Protein AF-A0A968JQX2-F1 (afdb_monomer)

Structure (mmCIF, N/CA/C/O backbone):
data_AF-A0A968JQX2-F1
#
_entry.id   AF-A0A968JQX2-F1
#
loop_
_atom_site.group_PDB
_atom_site.id
_atom_site.type_symbo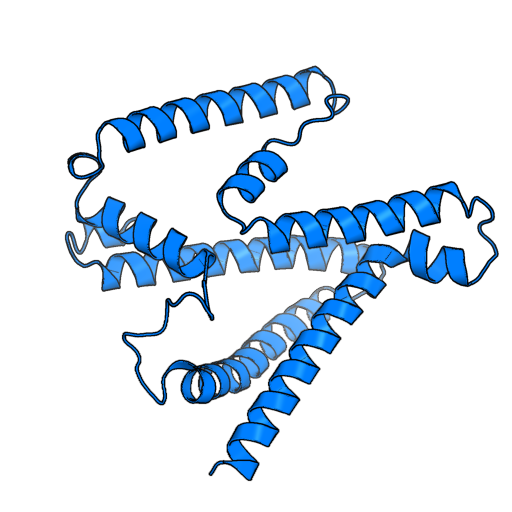l
_atom_site.label_atom_id
_atom_site.label_alt_id
_atom_site.label_comp_id
_atom_site.label_asym_id
_atom_site.label_entity_id
_atom_site.label_seq_id
_atom_site.pdbx_PDB_ins_code
_atom_site.Cartn_x
_atom_site.Cartn_y
_atom_site.Cartn_z
_atom_site.occupancy
_atom_site.B_iso_or_equiv
_atom_site.auth_seq_id
_atom_site.auth_comp_id
_atom_site.auth_asym_id
_atom_site.auth_atom_id
_atom_site.pdbx_PDB_model_num
ATOM 1 N N . MET A 1 1 ? -12.692 -13.962 8.379 1.00 50.28 1 MET A N 1
ATOM 2 C CA . MET A 1 1 ? -14.154 -14.189 8.270 1.00 50.28 1 MET A CA 1
ATOM 3 C C . MET A 1 1 ? -14.629 -15.283 9.228 1.00 50.28 1 MET A C 1
ATOM 5 O O . MET A 1 1 ? -15.530 -15.016 10.004 1.00 50.28 1 MET A O 1
ATOM 9 N N . THR A 1 2 ? -13.995 -16.460 9.272 1.00 57.50 2 THR A N 1
ATOM 10 C CA . THR A 1 2 ? -14.334 -17.554 10.213 1.00 57.50 2 THR A CA 1
ATOM 11 C C . THR A 1 2 ? -14.244 -17.171 11.698 1.00 57.50 2 THR A C 1
ATOM 13 O O . THR A 1 2 ? -15.145 -17.497 12.460 1.00 57.50 2 THR A O 1
ATOM 16 N N . TYR A 1 3 ? -13.228 -16.410 12.121 1.00 56.62 3 TYR A N 1
ATOM 17 C CA . TYR A 1 3 ? -13.086 -16.011 13.533 1.00 56.62 3 TYR A CA 1
ATOM 18 C C . TYR A 1 3 ? -14.118 -14.987 14.026 1.00 56.62 3 TYR A C 1
ATOM 20 O O . TYR A 1 3 ? -14.439 -14.996 15.208 1.00 56.62 3 TYR A O 1
ATOM 28 N N . GLY A 1 4 ? -14.705 -14.173 13.140 1.00 56.09 4 GLY A N 1
ATOM 29 C CA . GLY A 1 4 ? -15.810 -13.279 13.513 1.00 56.09 4 GLY A CA 1
ATOM 30 C C . GLY A 1 4 ? -17.116 -14.014 13.798 1.00 56.09 4 GLY A C 1
ATOM 31 O O . GLY A 1 4 ? -17.964 -13.494 14.515 1.00 56.09 4 GLY A O 1
ATOM 32 N N . VAL A 1 5 ? -17.244 -15.245 13.293 1.00 59.88 5 VAL A N 1
ATOM 33 C CA . VAL A 1 5 ? -18.331 -16.170 13.638 1.00 59.88 5 VAL A CA 1
ATOM 34 C C . VAL A 1 5 ? -18.009 -16.941 14.925 1.00 59.88 5 VAL A C 1
ATOM 36 O O . VAL A 1 5 ? -18.908 -17.199 15.715 1.00 59.88 5 VAL A O 1
ATOM 39 N N . LEU A 1 6 ? -16.735 -17.285 15.159 1.00 62.59 6 LEU A N 1
ATOM 40 C CA . LEU A 1 6 ? -16.295 -18.052 16.337 1.00 62.59 6 LEU A CA 1
ATOM 41 C C . LEU A 1 6 ? -16.170 -17.210 17.622 1.00 62.59 6 LEU A C 1
ATOM 43 O O . LEU A 1 6 ? -16.344 -17.751 18.710 1.00 62.59 6 LEU A O 1
ATOM 47 N N . ALA A 1 7 ? -15.875 -15.911 17.516 1.00 63.50 7 ALA A N 1
ATOM 48 C CA . ALA A 1 7 ? -15.759 -14.977 18.642 1.00 63.50 7 ALA A CA 1
ATOM 49 C C . ALA A 1 7 ? -16.507 -13.656 18.349 1.00 63.50 7 ALA A C 1
ATOM 51 O O . ALA A 1 7 ? -15.881 -12.606 18.149 1.00 63.50 7 ALA A O 1
ATOM 52 N N . PRO A 1 8 ? -17.851 -13.691 18.283 1.00 62.06 8 PRO A N 1
ATOM 53 C CA . PRO A 1 8 ? -18.655 -12.515 17.971 1.00 62.06 8 PR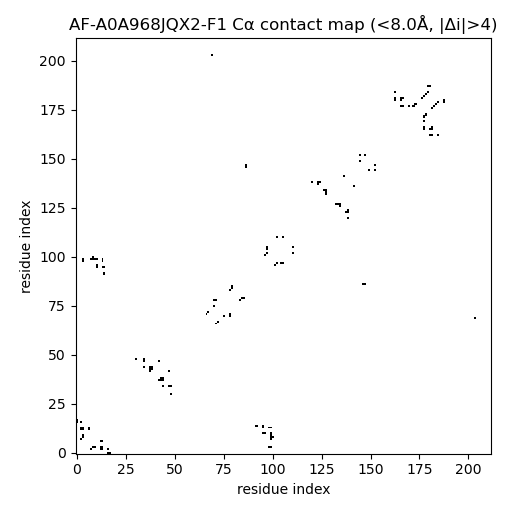O A CA 1
ATOM 54 C C . PRO A 1 8 ? -18.462 -11.410 19.025 1.00 62.06 8 PRO A C 1
ATOM 56 O O . PRO A 1 8 ? -18.461 -11.667 20.225 1.00 62.06 8 PRO A O 1
ATOM 59 N N . GLY A 1 9 ? -18.285 -10.167 18.565 1.00 65.69 9 GLY A N 1
ATOM 60 C CA . GLY A 1 9 ? -18.180 -8.972 19.416 1.00 65.69 9 GLY A CA 1
ATOM 61 C C . GLY A 1 9 ? -16.764 -8.547 19.837 1.00 65.69 9 GLY A C 1
ATOM 62 O O . GLY A 1 9 ? -16.591 -7.414 20.278 1.00 65.69 9 GLY A O 1
ATOM 63 N N . SER A 1 10 ? -15.729 -9.376 19.651 1.00 73.88 10 SER A N 1
ATOM 64 C CA . SER A 1 10 ? -14.342 -8.987 19.970 1.00 73.88 10 SER A CA 1
ATOM 65 C C . SER A 1 10 ? -13.690 -8.204 18.823 1.00 73.88 10 SER A C 1
ATOM 67 O O . SER A 1 10 ? -13.306 -8.779 17.800 1.00 73.88 10 SER A O 1
ATOM 69 N N . ILE A 1 11 ? -13.525 -6.884 18.995 1.00 72.19 11 ILE A N 1
ATOM 70 C CA . ILE A 1 11 ? -12.838 -6.013 18.020 1.00 72.19 11 ILE A CA 1
ATOM 71 C C . ILE A 1 11 ? -11.395 -6.479 17.810 1.00 72.19 11 ILE A C 1
ATOM 73 O O . ILE A 1 11 ? -10.953 -6.614 16.671 1.00 72.19 11 ILE A O 1
ATOM 77 N N . THR A 1 12 ? -10.680 -6.797 18.890 1.00 75.69 12 THR A N 1
ATOM 78 C CA . THR A 1 12 ? -9.269 -7.197 18.841 1.00 75.69 12 THR A CA 1
ATOM 79 C C . THR A 1 12 ? -9.074 -8.498 18.064 1.00 75.69 12 THR A C 1
ATOM 81 O O . THR A 1 12 ? -8.215 -8.574 17.190 1.00 75.69 12 THR A O 1
ATOM 84 N N . THR A 1 13 ? -9.903 -9.515 18.320 1.00 74.19 13 THR A N 1
ATOM 85 C CA . THR A 1 13 ? -9.805 -10.815 17.633 1.00 74.19 13 THR A CA 1
ATOM 86 C C . THR A 1 13 ? -10.138 -10.690 16.146 1.00 74.19 13 THR A C 1
ATOM 88 O O . THR A 1 13 ? -9.448 -11.270 15.302 1.00 74.19 13 THR A O 1
ATOM 91 N N . ASN A 1 14 ? -11.156 -9.894 15.811 1.00 73.12 14 ASN A N 1
ATOM 92 C CA . ASN A 1 14 ? -11.545 -9.643 14.425 1.00 73.12 14 ASN A CA 1
ATOM 93 C C . ASN A 1 14 ? -10.485 -8.850 13.660 1.00 73.12 14 ASN A C 1
ATOM 95 O O . ASN A 1 14 ? -10.160 -9.211 12.527 1.00 73.12 14 ASN A O 1
ATOM 99 N N . LEU A 1 15 ? -9.912 -7.825 14.292 1.00 74.88 15 LEU A N 1
ATOM 100 C CA . LEU A 1 15 ? -8.869 -6.997 13.701 1.00 74.88 15 LEU A CA 1
ATOM 101 C C . LEU A 1 15 ? -7.589 -7.805 13.452 1.00 74.88 15 LEU A C 1
ATOM 103 O O . LEU A 1 15 ? -7.083 -7.780 12.335 1.00 74.88 15 LEU A O 1
ATOM 107 N N . VAL A 1 16 ? -7.109 -8.572 14.440 1.00 80.19 16 VAL A N 1
ATOM 108 C CA . VAL A 1 16 ? -5.889 -9.398 14.308 1.00 80.19 16 VAL A CA 1
ATOM 109 C C . VAL A 1 16 ? -6.060 -10.490 13.252 1.00 80.19 16 VAL A C 1
ATOM 111 O O . VAL A 1 16 ? -5.170 -10.734 12.444 1.00 80.19 16 VAL A O 1
ATOM 114 N N . THR A 1 17 ? -7.221 -11.143 13.205 1.00 77.50 17 THR A N 1
ATOM 115 C CA . THR A 1 17 ? -7.472 -12.160 12.173 1.00 77.50 17 THR A CA 1
ATOM 116 C C . THR A 1 17 ? -7.539 -11.531 10.779 1.00 77.50 17 THR A C 1
ATOM 118 O O . THR A 1 17 ? -7.004 -12.084 9.812 1.00 77.50 17 THR A O 1
ATOM 121 N N . GLY A 1 18 ? -8.231 -10.393 10.666 1.00 77.50 18 GLY A N 1
ATOM 122 C CA . GLY A 1 18 ? -8.357 -9.643 9.421 1.00 77.50 18 GLY A CA 1
ATOM 123 C C . GLY A 1 18 ? -6.997 -9.213 8.888 1.00 77.50 18 GLY A C 1
ATOM 124 O O . GLY A 1 18 ? -6.700 -9.497 7.729 1.00 77.50 18 GLY A O 1
ATOM 125 N N . SER A 1 19 ? -6.160 -8.637 9.754 1.00 81.12 19 SER A N 1
ATOM 126 C CA . SER A 1 19 ? -4.819 -8.186 9.392 1.00 81.12 19 SER A CA 1
ATOM 127 C C . SER A 1 19 ? -3.918 -9.344 8.967 1.00 81.12 19 SER A C 1
ATOM 129 O O . SER A 1 19 ? -3.317 -9.272 7.903 1.00 81.12 19 SER A O 1
ATOM 131 N N . ILE A 1 20 ? -3.878 -10.462 9.702 1.00 85.25 20 ILE A N 1
ATOM 132 C CA . ILE A 1 20 ? -3.069 -11.628 9.298 1.00 85.25 20 ILE A CA 1
ATOM 133 C C . ILE A 1 20 ? -3.497 -12.133 7.915 1.00 85.25 20 ILE A C 1
ATOM 135 O O . ILE A 1 20 ? -2.657 -12.409 7.060 1.00 85.25 20 ILE A O 1
ATOM 139 N N . THR A 1 21 ? -4.805 -12.227 7.668 1.00 84.69 21 THR A N 1
ATOM 140 C CA . THR A 1 21 ? -5.319 -12.709 6.378 1.00 84.69 21 THR A CA 1
ATOM 141 C C . THR A 1 21 ? -4.954 -11.753 5.241 1.00 84.69 21 THR A C 1
ATOM 143 O O . THR A 1 21 ? -4.519 -12.205 4.179 1.00 84.69 21 THR A O 1
ATOM 146 N N . SER A 1 22 ? -5.110 -10.441 5.450 1.00 84.19 22 SER A N 1
ATOM 147 C CA . SER A 1 22 ? -4.747 -9.443 4.443 1.00 84.19 22 SER A CA 1
ATOM 148 C C . SER A 1 22 ? -3.246 -9.411 4.185 1.00 84.19 22 SER A C 1
ATOM 150 O O . SER A 1 22 ? -2.845 -9.315 3.030 1.00 84.19 22 SER A O 1
ATOM 152 N N . GLU A 1 23 ? -2.419 -9.555 5.222 1.00 86.44 23 GLU A N 1
ATOM 153 C CA . GLU A 1 23 ? -0.962 -9.596 5.086 1.00 86.44 23 GLU A CA 1
ATOM 154 C C . GLU A 1 23 ? -0.504 -10.833 4.312 1.00 86.44 23 GLU A C 1
ATOM 156 O O . GLU A 1 23 ? 0.328 -10.713 3.415 1.00 86.44 23 GLU A O 1
ATOM 161 N N . VAL A 1 24 ? -1.074 -12.013 4.576 1.00 87.81 24 VAL A N 1
ATOM 162 C CA . VAL A 1 24 ? -0.744 -13.231 3.815 1.00 87.81 24 VAL A CA 1
ATOM 163 C C . VAL A 1 24 ? -1.131 -13.075 2.343 1.00 87.81 24 VAL A C 1
ATOM 165 O O . VAL A 1 24 ? -0.328 -13.386 1.463 1.00 87.81 24 VAL A O 1
ATOM 168 N N . ALA A 1 25 ? -2.331 -12.560 2.061 1.00 88.69 25 ALA A N 1
ATOM 169 C CA . ALA A 1 25 ? -2.782 -12.324 0.690 1.00 88.69 25 ALA A CA 1
ATOM 170 C C . ALA A 1 25 ? -1.914 -11.277 -0.035 1.00 88.69 25 ALA A C 1
ATOM 172 O O . ALA A 1 25 ? -1.533 -11.480 -1.188 1.00 88.69 25 ALA A O 1
ATOM 173 N N . SER A 1 26 ? -1.565 -10.189 0.656 1.00 86.94 26 SER A N 1
ATOM 174 C CA . SER A 1 26 ? -0.693 -9.122 0.153 1.00 86.94 26 SER A CA 1
ATOM 175 C C . SER A 1 26 ? 0.711 -9.646 -0.162 1.00 86.94 26 SER A C 1
ATOM 177 O O . SER A 1 26 ? 1.199 -9.480 -1.279 1.00 86.94 26 SER A O 1
ATOM 179 N N . ASN A 1 27 ? 1.330 -10.380 0.769 1.00 88.62 27 ASN A N 1
ATOM 180 C CA . ASN A 1 27 ? 2.651 -10.977 0.565 1.00 88.62 27 ASN A CA 1
ATOM 181 C C . ASN A 1 27 ? 2.646 -12.011 -0.568 1.00 88.62 27 ASN A C 1
ATOM 183 O O . ASN A 1 27 ? 3.580 -12.039 -1.366 1.00 88.62 27 ASN A O 1
ATOM 187 N N . ALA A 1 28 ? 1.590 -12.821 -0.691 1.00 89.25 28 ALA A N 1
ATOM 188 C CA . ALA A 1 28 ? 1.444 -13.747 -1.811 1.00 89.25 28 ALA A CA 1
ATOM 189 C C . ALA A 1 28 ? 1.335 -13.007 -3.157 1.00 89.25 28 ALA A C 1
ATOM 191 O O . ALA A 1 28 ? 1.976 -13.407 -4.129 1.00 89.25 28 ALA A O 1
ATOM 192 N N . SER A 1 29 ? 0.569 -11.913 -3.212 1.00 88.62 29 SER A N 1
ATOM 193 C CA . SER A 1 29 ? 0.462 -11.065 -4.406 1.00 88.62 29 SER A CA 1
ATOM 194 C C . SER A 1 29 ? 1.811 -10.450 -4.786 1.00 88.62 29 SER A C 1
ATOM 196 O O . SER A 1 29 ? 2.219 -10.553 -5.942 1.00 88.62 29 SER A O 1
ATOM 198 N N . ASN A 1 30 ? 2.528 -9.869 -3.821 1.00 88.12 30 ASN A N 1
ATOM 199 C CA . ASN A 1 30 ? 3.845 -9.270 -4.053 1.00 88.12 30 ASN A CA 1
ATOM 200 C C . ASN A 1 30 ? 4.840 -10.315 -4.565 1.00 88.12 30 ASN A C 1
ATOM 202 O O . ASN A 1 30 ? 5.508 -10.096 -5.570 1.00 88.12 30 ASN A O 1
ATOM 206 N N . LEU A 1 31 ? 4.847 -11.509 -3.968 1.00 87.12 31 LEU A N 1
ATOM 207 C CA . LEU A 1 31 ? 5.725 -12.593 -4.398 1.00 87.12 31 LEU A CA 1
ATOM 208 C C . LEU A 1 31 ? 5.465 -13.010 -5.858 1.00 87.12 31 LEU A C 1
ATOM 210 O O . LEU A 1 31 ? 6.404 -13.290 -6.603 1.00 87.12 31 LEU A O 1
ATOM 214 N N . LEU A 1 32 ? 4.201 -13.026 -6.295 1.00 86.12 32 LEU A N 1
ATOM 215 C CA . LEU A 1 32 ? 3.845 -13.300 -7.692 1.00 86.12 32 LEU A CA 1
ATOM 216 C C . LEU A 1 32 ? 4.290 -12.174 -8.639 1.00 86.12 32 LEU A C 1
ATOM 218 O O . LEU A 1 32 ? 4.678 -12.456 -9.779 1.00 86.12 32 LEU A O 1
ATOM 222 N N . MET A 1 33 ? 4.241 -10.923 -8.174 1.00 86.12 33 MET A N 1
ATOM 223 C CA . MET A 1 33 ? 4.703 -9.747 -8.917 1.00 86.12 33 MET A CA 1
ATOM 224 C C . MET A 1 33 ? 6.229 -9.649 -8.989 1.00 86.12 33 MET A C 1
ATOM 226 O O . MET A 1 33 ? 6.722 -9.088 -9.959 1.00 86.12 33 MET A O 1
ATOM 230 N N . ASP A 1 34 ? 6.966 -10.249 -8.053 1.00 87.75 34 ASP A N 1
ATOM 231 C CA . ASP A 1 34 ? 8.432 -10.208 -8.026 1.00 87.75 34 ASP A CA 1
ATOM 232 C C . ASP A 1 34 ? 9.063 -11.415 -8.739 1.00 87.75 34 ASP A C 1
ATOM 234 O O . ASP A 1 34 ? 9.943 -11.256 -9.592 1.00 87.75 34 ASP A O 1
ATOM 238 N N . ILE A 1 35 ? 8.569 -12.633 -8.468 1.00 88.62 35 ILE A N 1
ATOM 239 C CA . ILE A 1 35 ? 9.174 -13.868 -8.995 1.00 88.62 35 ILE A CA 1
ATOM 240 C C . ILE A 1 35 ? 9.113 -13.926 -10.518 1.00 88.62 35 ILE A C 1
ATOM 242 O O . ILE A 1 35 ? 10.091 -14.323 -11.158 1.00 88.62 35 ILE A O 1
ATOM 246 N N . LYS A 1 36 ? 7.979 -13.554 -11.121 1.00 86.00 36 LYS A N 1
ATOM 247 C CA . LYS A 1 36 ? 7.794 -13.689 -12.571 1.00 86.00 36 LYS A CA 1
ATOM 248 C C . LYS A 1 36 ? 8.665 -12.696 -13.357 1.00 86.00 36 LYS A C 1
ATOM 250 O O . LYS A 1 36 ? 9.421 -13.165 -14.210 1.00 86.00 36 LYS A O 1
ATOM 255 N N . PRO A 1 37 ? 8.649 -11.379 -13.085 1.00 86.94 37 PRO A N 1
ATOM 256 C CA . PRO A 1 37 ? 9.564 -10.442 -13.733 1.00 86.94 37 PRO A CA 1
ATOM 257 C C . PRO A 1 37 ? 11.026 -10.711 -13.376 1.00 86.94 37 PRO A C 1
ATOM 259 O O . PRO A 1 37 ? 11.872 -10.704 -14.266 1.00 86.94 37 PRO A O 1
ATOM 262 N N . GLY A 1 38 ? 11.333 -11.036 -12.116 1.00 85.12 38 GLY A N 1
ATOM 263 C CA . GLY A 1 38 ? 12.693 -11.382 -11.705 1.00 85.12 38 GLY A CA 1
ATOM 264 C C . GLY A 1 38 ? 13.237 -12.586 -12.476 1.00 85.12 38 GLY A C 1
ATOM 265 O O . GLY A 1 38 ? 14.378 -12.569 -12.936 1.00 85.12 38 GLY A O 1
ATOM 266 N N . TYR A 1 39 ? 12.407 -13.609 -12.695 1.00 87.44 39 TYR A N 1
ATOM 267 C CA . TYR A 1 39 ? 12.759 -14.746 -13.545 1.00 87.44 39 TYR A CA 1
ATOM 268 C C . TYR A 1 39 ? 12.965 -14.345 -15.012 1.00 87.44 39 TYR A C 1
ATOM 270 O O . TYR A 1 39 ? 13.937 -14.780 -15.628 1.00 87.44 39 TYR A O 1
ATOM 278 N N . MET A 1 40 ? 12.110 -13.472 -15.561 1.00 88.06 40 MET A N 1
ATOM 279 C CA . MET A 1 40 ? 12.268 -12.936 -16.923 1.00 88.06 40 MET A CA 1
ATOM 280 C C . MET A 1 40 ? 13.564 -12.127 -17.101 1.00 88.06 40 MET A C 1
ATOM 282 O O . MET A 1 40 ? 14.108 -12.087 -18.201 1.00 88.06 40 MET A O 1
ATOM 286 N N . LEU A 1 41 ? 14.080 -11.527 -16.025 1.00 86.19 41 LEU A N 1
ATOM 287 C CA . LEU A 1 41 ? 15.358 -10.808 -15.986 1.00 86.19 41 LEU A CA 1
ATOM 288 C C . LEU A 1 41 ? 16.563 -11.715 -15.661 1.00 86.19 41 LEU A C 1
ATOM 290 O O . LEU A 1 41 ? 17.685 -11.228 -15.530 1.00 86.19 41 LEU A O 1
ATOM 294 N N . GLY A 1 42 ? 16.356 -13.032 -15.544 1.00 88.19 42 GLY A N 1
ATOM 295 C CA . GLY A 1 42 ? 17.417 -14.027 -15.346 1.00 88.19 42 GLY A CA 1
ATOM 296 C C . GLY A 1 42 ? 17.734 -14.376 -13.887 1.00 88.19 42 GLY A C 1
ATOM 297 O O . GLY A 1 42 ? 18.655 -15.156 -13.632 1.00 88.19 42 GLY A O 1
ATOM 298 N N . ALA A 1 43 ? 16.987 -13.854 -12.912 1.00 87.50 43 ALA A N 1
ATOM 299 C CA . ALA A 1 43 ? 17.181 -14.212 -11.510 1.00 87.50 43 ALA A CA 1
ATOM 300 C C . ALA A 1 43 ? 16.564 -15.585 -11.176 1.00 87.50 43 ALA A C 1
ATOM 302 O O . ALA A 1 43 ? 15.507 -15.971 -11.675 1.00 87.50 43 ALA A O 1
ATOM 303 N N . LYS A 1 44 ? 17.214 -16.341 -10.282 1.00 91.19 44 LYS A N 1
ATOM 304 C CA . LYS A 1 44 ? 16.761 -17.684 -9.882 1.00 91.19 44 LYS A CA 1
ATOM 305 C C . LYS A 1 44 ? 15.617 -17.583 -8.855 1.00 91.19 44 LYS A C 1
ATOM 307 O O . LYS A 1 44 ? 15.864 -17.073 -7.760 1.00 91.19 44 LYS A O 1
ATOM 312 N N . PRO A 1 45 ? 14.418 -18.153 -9.106 1.00 86.81 45 PRO A N 1
ATOM 313 C CA . PRO A 1 45 ? 13.270 -18.053 -8.193 1.00 86.81 45 PRO A CA 1
ATOM 314 C C . PRO A 1 45 ? 13.558 -18.540 -6.768 1.00 86.81 45 PRO A C 1
ATOM 316 O O . PRO A 1 45 ? 13.105 -17.949 -5.794 1.00 86.81 45 PRO A O 1
ATOM 319 N N . ARG A 1 46 ? 14.387 -19.587 -6.626 1.00 87.25 46 ARG A N 1
ATOM 320 C CA . ARG A 1 46 ? 14.789 -20.117 -5.311 1.00 87.25 46 ARG A CA 1
ATOM 321 C C . ARG A 1 46 ? 15.570 -19.103 -4.472 1.00 87.25 46 ARG A C 1
ATOM 323 O O . ARG A 1 46 ? 15.414 -19.082 -3.258 1.00 87.25 46 ARG A O 1
ATOM 330 N N . GLN A 1 47 ? 16.409 -18.283 -5.105 1.00 88.75 47 GLN A N 1
ATOM 331 C CA . GLN A 1 47 ? 17.187 -17.261 -4.400 1.00 88.75 47 GLN A CA 1
ATOM 332 C C . GLN A 1 47 ? 16.301 -16.082 -3.994 1.00 88.75 47 GLN A C 1
ATOM 334 O O . GLN A 1 47 ? 16.446 -15.576 -2.888 1.00 88.75 47 GLN A O 1
ATOM 339 N N . GLN A 1 48 ? 15.340 -15.705 -4.841 1.00 87.25 48 GLN A N 1
ATOM 340 C CA . GLN A 1 48 ? 14.368 -14.658 -4.521 1.00 87.25 48 GLN A CA 1
ATOM 341 C C . GLN A 1 48 ? 13.485 -15.058 -3.334 1.00 87.25 48 GLN A C 1
ATOM 343 O O . GLN A 1 48 ? 13.373 -14.299 -2.378 1.00 87.25 48 GLN A O 1
ATOM 348 N N . ALA A 1 49 ? 12.948 -16.284 -3.328 1.00 87.12 49 ALA A N 1
ATOM 349 C CA . ALA A 1 49 ? 12.158 -16.794 -2.205 1.00 87.12 49 ALA A CA 1
ATOM 350 C C . ALA A 1 49 ? 12.950 -16.787 -0.884 1.00 87.12 49 ALA A C 1
ATOM 352 O O . ALA A 1 49 ? 12.440 -16.337 0.139 1.00 87.12 49 ALA A O 1
ATOM 353 N N . MET A 1 50 ? 14.217 -17.220 -0.914 1.00 89.12 50 MET A N 1
ATOM 354 C CA . MET A 1 50 ? 15.103 -17.137 0.254 1.00 89.12 50 MET A CA 1
ATOM 355 C C . MET A 1 50 ? 15.311 -15.682 0.702 1.00 89.12 50 MET A C 1
ATOM 357 O O . MET A 1 50 ? 15.283 -15.399 1.897 1.00 89.12 50 MET A O 1
ATOM 361 N N . GLY A 1 51 ? 15.477 -14.759 -0.251 1.00 88.88 51 GLY A N 1
ATOM 362 C CA . GLY A 1 51 ? 15.598 -13.325 0.007 1.00 88.88 51 GLY A CA 1
ATOM 363 C C . GLY A 1 51 ? 14.370 -12.741 0.705 1.00 88.88 51 GLY A C 1
ATOM 364 O O . GLY A 1 51 ? 14.531 -12.013 1.679 1.00 88.88 51 GLY A O 1
ATOM 365 N N . HIS A 1 52 ? 13.156 -13.112 0.286 1.00 88.69 52 HIS A N 1
ATOM 366 C CA . HIS A 1 52 ? 11.926 -12.686 0.964 1.00 88.69 52 HIS A CA 1
ATOM 367 C C . HIS A 1 52 ? 11.849 -13.215 2.396 1.00 88.69 52 HIS A C 1
ATOM 369 O O . HIS A 1 52 ? 11.545 -12.450 3.305 1.00 88.69 52 HIS A O 1
ATOM 375 N N . VAL A 1 53 ? 12.174 -14.493 2.622 1.00 89.38 53 VAL A N 1
ATOM 376 C CA . VAL A 1 53 ? 12.165 -15.079 3.973 1.00 89.38 53 VAL A CA 1
ATOM 377 C C . VAL A 1 53 ? 13.152 -14.347 4.885 1.00 89.38 53 VAL A C 1
ATOM 379 O O . VAL A 1 53 ? 12.772 -13.886 5.960 1.00 89.38 53 VAL A O 1
ATOM 382 N N . LEU A 1 54 ? 14.400 -14.179 4.441 1.00 91.50 54 LEU A N 1
ATOM 383 C CA . LEU A 1 54 ? 15.422 -13.454 5.201 1.00 91.50 54 LEU A CA 1
ATOM 384 C C . LEU A 1 54 ? 15.032 -11.987 5.429 1.00 91.50 54 LEU A C 1
ATOM 386 O O . LEU A 1 54 ? 15.208 -11.472 6.532 1.00 91.50 54 LEU A O 1
ATOM 390 N N . GLY A 1 55 ? 14.467 -11.336 4.411 1.00 89.44 55 GLY A N 1
ATOM 391 C CA . GLY A 1 55 ? 13.988 -9.959 4.477 1.00 89.44 55 GLY A CA 1
ATOM 392 C C . GLY A 1 55 ? 12.851 -9.771 5.479 1.00 89.44 55 GLY A C 1
ATOM 393 O O . GLY A 1 55 ? 12.869 -8.795 6.222 1.00 89.44 55 GLY A O 1
ATOM 394 N N . ILE A 1 56 ? 11.913 -10.719 5.571 1.00 89.12 56 ILE A N 1
ATOM 395 C CA . ILE A 1 56 ? 10.831 -10.693 6.567 1.00 89.12 56 ILE A CA 1
ATOM 396 C C . ILE A 1 56 ? 11.403 -10.794 7.982 1.00 89.12 56 ILE A C 1
ATOM 398 O O . ILE A 1 56 ? 11.026 -10.001 8.841 1.00 89.12 56 ILE A O 1
ATOM 402 N N . PHE A 1 57 ? 12.336 -11.717 8.235 1.00 90.56 57 PHE A N 1
ATOM 403 C CA . PHE A 1 57 ? 12.947 -11.853 9.561 1.00 90.56 57 PHE A CA 1
ATOM 404 C C . PHE A 1 57 ? 13.767 -10.622 9.952 1.00 90.56 57 PHE A C 1
ATOM 406 O O . PHE A 1 57 ? 13.591 -10.090 11.047 1.00 90.56 57 PHE A O 1
ATOM 413 N N . ALA A 1 58 ? 14.630 -10.139 9.056 1.00 90.56 58 ALA A N 1
ATOM 414 C CA . ALA A 1 58 ? 15.424 -8.939 9.299 1.00 90.56 58 ALA A CA 1
ATOM 415 C C . ALA A 1 58 ? 14.529 -7.703 9.490 1.00 90.56 58 ALA A C 1
ATOM 417 O O . ALA A 1 58 ? 14.722 -6.930 10.427 1.00 90.56 58 ALA A O 1
ATOM 418 N N . GLY A 1 59 ? 13.509 -7.553 8.642 1.00 86.56 59 GLY A N 1
ATOM 419 C CA . GLY A 1 59 ? 12.522 -6.485 8.723 1.00 86.56 59 GLY A CA 1
ATOM 420 C C . GLY A 1 59 ? 11.740 -6.527 10.031 1.00 86.56 59 GLY A C 1
ATOM 421 O O . GLY A 1 59 ? 11.633 -5.502 10.689 1.00 86.56 59 GLY A O 1
ATOM 422 N N . ALA A 1 60 ? 11.264 -7.695 10.464 1.00 87.25 60 ALA A N 1
ATOM 423 C CA . ALA A 1 60 ? 10.553 -7.845 11.732 1.00 87.25 60 ALA A CA 1
ATOM 424 C C . ALA A 1 60 ? 11.440 -7.495 12.939 1.00 87.25 60 ALA A C 1
ATOM 426 O O . ALA A 1 60 ? 10.995 -6.778 13.836 1.00 87.25 60 ALA A O 1
ATOM 427 N N . LEU A 1 61 ? 12.703 -7.940 12.939 1.00 88.50 61 LEU A N 1
ATOM 428 C CA . LEU A 1 61 ? 13.656 -7.651 14.016 1.00 88.50 61 LEU A CA 1
ATOM 429 C C . LEU A 1 61 ? 13.978 -6.160 14.154 1.00 88.50 61 LEU A C 1
ATOM 431 O O . LEU A 1 61 ? 14.246 -5.711 15.264 1.00 88.50 61 LEU A O 1
ATOM 435 N N . VAL A 1 62 ? 13.954 -5.394 13.061 1.00 85.62 62 VAL A N 1
ATOM 436 C CA . VAL A 1 62 ? 14.254 -3.952 13.085 1.00 85.62 62 VAL A CA 1
ATOM 437 C C . VAL A 1 62 ? 12.986 -3.110 13.230 1.00 85.62 62 VAL A C 1
ATOM 439 O O . VAL A 1 62 ? 12.942 -2.191 14.045 1.00 85.62 62 VAL A O 1
ATOM 442 N N . ALA A 1 63 ? 11.936 -3.419 12.471 1.00 83.31 63 ALA A N 1
ATOM 443 C CA . ALA A 1 63 ? 10.715 -2.624 12.430 1.00 83.31 63 ALA A CA 1
ATOM 444 C C . ALA A 1 63 ? 9.948 -2.666 13.756 1.00 83.31 63 ALA A C 1
ATOM 446 O O . ALA A 1 63 ? 9.441 -1.629 14.177 1.00 83.31 63 ALA A O 1
ATOM 447 N N . VAL A 1 64 ? 9.885 -3.819 14.439 1.00 84.44 64 VAL A N 1
ATOM 448 C CA . VAL A 1 64 ? 9.128 -3.947 15.697 1.00 84.44 64 VAL A CA 1
ATOM 449 C C . VAL A 1 64 ? 9.728 -3.081 16.817 1.00 84.44 64 VAL A C 1
ATOM 451 O O . VAL A 1 64 ? 8.985 -2.275 17.383 1.00 84.44 64 VAL A O 1
ATOM 454 N N . PRO A 1 65 ? 11.042 -3.145 17.124 1.00 82.06 65 PRO A N 1
ATOM 455 C CA . PRO A 1 65 ? 11.637 -2.267 18.130 1.00 82.06 65 PRO A CA 1
ATOM 456 C C . PRO A 1 65 ? 11.572 -0.793 17.738 1.00 82.06 65 PRO A C 1
ATOM 458 O O . PRO A 1 65 ? 11.211 0.034 18.572 1.00 82.06 65 PRO A O 1
ATOM 461 N N . VAL A 1 66 ? 11.876 -0.452 16.478 1.00 80.88 66 VAL A N 1
ATOM 462 C CA . VAL A 1 66 ? 11.820 0.943 16.008 1.00 80.88 66 VAL A CA 1
ATOM 463 C C . VAL A 1 66 ? 10.409 1.496 16.175 1.00 80.88 66 VAL A C 1
ATOM 465 O O . VAL A 1 66 ? 10.241 2.561 16.759 1.00 80.88 66 VAL A O 1
ATOM 468 N N . PHE A 1 67 ? 9.385 0.759 15.747 1.00 79.19 67 PHE A N 1
ATOM 469 C CA . PHE A 1 67 ? 8.002 1.198 15.902 1.00 79.19 67 PHE A CA 1
ATOM 470 C C . PHE A 1 67 ? 7.623 1.389 17.377 1.00 79.19 67 PHE A C 1
ATOM 472 O O . PHE A 1 67 ? 7.027 2.405 17.736 1.00 79.19 67 PHE A O 1
ATOM 479 N N . TYR A 1 68 ? 8.024 0.455 18.244 1.00 78.69 68 TYR A N 1
ATOM 480 C CA . TYR A 1 68 ? 7.762 0.550 19.677 1.00 78.69 68 TYR A CA 1
ATOM 481 C C . TYR A 1 68 ? 8.409 1.795 20.304 1.00 78.69 68 TYR A C 1
ATOM 483 O O . TYR A 1 68 ? 7.742 2.565 20.996 1.00 78.69 68 TYR A O 1
ATOM 491 N N . PHE A 1 69 ? 9.696 2.029 20.036 1.00 73.94 69 PHE A N 1
ATOM 492 C CA . PHE A 1 69 ? 10.430 3.152 20.620 1.00 73.94 69 PHE A CA 1
ATOM 493 C C . PHE A 1 69 ? 9.998 4.512 20.071 1.00 73.94 69 PHE A C 1
ATOM 495 O O . PHE A 1 69 ? 10.005 5.483 20.826 1.00 73.94 69 PHE A O 1
ATOM 502 N N . VAL A 1 70 ? 9.630 4.584 18.790 1.00 72.38 70 VAL A N 1
ATOM 503 C CA . VAL A 1 70 ? 9.265 5.841 18.124 1.00 72.38 70 VAL A CA 1
ATOM 504 C C . VAL A 1 70 ? 7.821 6.237 18.408 1.00 72.38 70 VAL A C 1
ATOM 506 O O . VAL A 1 70 ? 7.554 7.413 18.637 1.00 72.38 70 VAL A O 1
ATOM 509 N N . PHE A 1 71 ? 6.892 5.279 18.404 1.00 72.25 71 PHE A N 1
ATOM 510 C CA . PHE A 1 71 ? 5.462 5.589 18.434 1.00 72.25 71 PHE A CA 1
ATOM 511 C C . PHE A 1 71 ? 4.762 5.170 19.734 1.00 72.25 71 PHE A C 1
ATOM 513 O O . PHE A 1 71 ? 3.818 5.838 20.141 1.00 72.25 71 PHE A O 1
ATOM 520 N N . LEU A 1 72 ? 5.203 4.106 20.420 1.00 70.94 72 LEU A N 1
ATOM 521 C CA . LEU A 1 72 ? 4.499 3.576 21.605 1.00 70.94 72 LEU A CA 1
ATOM 522 C C . LEU A 1 72 ? 5.106 3.993 22.952 1.00 70.94 72 LEU A C 1
ATOM 524 O O . LEU A 1 72 ? 4.453 3.826 23.978 1.00 70.94 72 LEU A O 1
ATOM 528 N N . ARG A 1 73 ? 6.336 4.522 22.983 1.00 64.38 73 ARG A N 1
ATOM 529 C CA . ARG A 1 73 ? 7.052 4.826 24.238 1.00 64.38 73 ARG A CA 1
ATOM 530 C C . ARG A 1 73 ? 6.398 5.935 25.081 1.00 64.38 73 ARG A C 1
ATOM 532 O O . ARG A 1 73 ? 6.595 5.947 26.291 1.00 64.38 73 ARG A O 1
ATOM 539 N N . GLY A 1 74 ? 5.677 6.863 24.448 1.00 64.75 74 GLY A N 1
ATOM 540 C CA . GLY A 1 74 ? 5.052 8.021 25.101 1.00 64.75 74 GLY A CA 1
ATOM 541 C C . GLY A 1 74 ? 3.592 7.783 25.489 1.00 64.75 74 GLY A C 1
ATOM 542 O O . GLY A 1 74 ? 3.285 7.626 26.665 1.00 64.75 74 GLY A O 1
ATOM 543 N N . ASP A 1 75 ? 2.697 7.757 24.498 1.00 64.38 75 ASP A N 1
ATOM 544 C CA . ASP A 1 75 ? 1.259 7.539 24.690 1.00 64.38 75 ASP A CA 1
ATOM 545 C C . ASP A 1 75 ? 0.687 6.649 23.567 1.00 64.38 75 ASP A C 1
ATOM 547 O O . ASP A 1 75 ? 0.431 7.131 22.459 1.00 64.38 75 ASP A O 1
ATOM 551 N N . PRO A 1 76 ? 0.452 5.350 23.830 1.00 61.44 76 PRO A N 1
ATOM 552 C CA . PRO A 1 76 ? -0.149 4.434 22.862 1.00 61.44 76 PRO A CA 1
ATOM 553 C C . PRO A 1 76 ? -1.564 4.838 22.415 1.00 61.44 76 PRO A C 1
ATOM 555 O O . PRO A 1 76 ? -2.011 4.395 21.356 1.00 61.44 76 PRO A O 1
ATOM 558 N N . ALA A 1 77 ? -2.289 5.646 23.202 1.00 59.06 77 ALA A N 1
ATOM 559 C CA . ALA A 1 77 ? -3.647 6.084 22.876 1.00 59.06 77 ALA A CA 1
ATOM 560 C C . ALA A 1 77 ? -3.671 7.300 21.930 1.00 59.06 77 ALA A C 1
ATOM 562 O O . ALA A 1 77 ? -4.667 7.514 21.237 1.00 59.06 77 ALA A O 1
ATOM 563 N N . GLY A 1 78 ? -2.569 8.053 21.849 1.00 59.59 78 GLY A N 1
ATOM 564 C CA . GLY A 1 78 ? -2.420 9.257 21.026 1.00 59.59 78 GLY A CA 1
ATOM 565 C C . GLY A 1 78 ? -1.885 9.021 19.610 1.00 59.59 78 GLY A C 1
ATOM 566 O O . GLY A 1 78 ? -1.564 9.991 18.930 1.00 59.59 78 GLY A O 1
ATOM 567 N N . LEU A 1 79 ? -1.775 7.764 19.159 1.00 64.44 79 LEU A N 1
ATOM 568 C CA . LEU A 1 79 ? -1.137 7.399 17.884 1.00 64.44 79 LEU A CA 1
ATOM 569 C C . LEU A 1 79 ? -1.760 8.069 16.653 1.00 64.44 79 LEU A C 1
ATOM 571 O O . LEU A 1 79 ? -1.051 8.323 15.690 1.00 64.44 79 LEU A O 1
ATOM 575 N N . VAL A 1 80 ? -3.067 8.337 16.655 1.00 65.38 80 VAL A N 1
ATOM 576 C CA . VAL A 1 80 ? -3.743 9.010 15.537 1.00 65.38 80 VAL A CA 1
ATOM 577 C C . VAL A 1 80 ? -3.973 10.469 15.906 1.00 65.38 80 VAL A C 1
ATOM 579 O O . VAL A 1 80 ? -4.867 10.788 16.686 1.00 65.38 80 VAL A O 1
ATOM 582 N N . ASN A 1 81 ? -3.163 11.353 15.336 1.00 66.62 81 ASN A N 1
ATOM 583 C CA . ASN A 1 81 ? -3.202 12.798 15.553 1.00 66.62 81 ASN A CA 1
ATOM 584 C C . ASN A 1 81 ? -2.896 13.540 14.234 1.00 66.62 81 ASN A C 1
ATOM 586 O O . ASN A 1 81 ? -2.520 12.925 13.237 1.00 66.62 81 ASN A O 1
ATOM 590 N N . GLU A 1 82 ? -3.102 14.861 14.181 1.00 61.47 82 GLU A N 1
ATOM 591 C CA . GLU A 1 82 ? -2.949 15.635 12.929 1.00 61.47 82 GLU A CA 1
ATOM 592 C C . GLU A 1 82 ? -1.526 15.582 12.350 1.00 61.47 82 GLU A C 1
ATOM 594 O O . GLU A 1 82 ? -1.342 15.659 11.135 1.00 61.47 82 GLU A O 1
ATOM 599 N N . SER A 1 83 ? -0.516 15.402 13.204 1.00 64.69 83 SER A N 1
ATOM 600 C CA . SER A 1 83 ? 0.876 15.215 12.791 1.00 64.69 83 SER A CA 1
ATOM 601 C C . SER A 1 83 ? 1.164 13.803 12.265 1.00 64.69 83 SER A C 1
ATOM 603 O O . SER A 1 83 ? 2.112 13.631 11.496 1.00 64.69 83 SER A O 1
ATOM 605 N N . GLN A 1 84 ? 0.364 12.797 12.640 1.00 68.94 84 GLN A N 1
ATOM 606 C CA . GLN A 1 84 ? 0.525 11.395 12.242 1.00 68.94 84 GLN A CA 1
ATOM 607 C C . GLN A 1 84 ? -0.834 10.792 11.832 1.00 68.94 84 GLN A C 1
ATOM 609 O O . GLN A 1 84 ? -1.470 10.056 12.589 1.00 68.94 84 GLN A O 1
ATOM 614 N N . PRO A 1 85 ? -1.306 11.072 10.603 1.00 64.50 85 PRO A N 1
ATOM 615 C CA . PRO A 1 85 ? -2.677 10.756 10.206 1.00 64.50 85 PRO A CA 1
ATOM 616 C C . PRO A 1 85 ? -2.960 9.262 9.963 1.00 64.50 85 PRO A C 1
ATOM 618 O O . PRO A 1 85 ? -4.105 8.932 9.682 1.00 64.50 85 PRO A O 1
ATOM 621 N N . PHE A 1 86 ? -1.955 8.370 10.02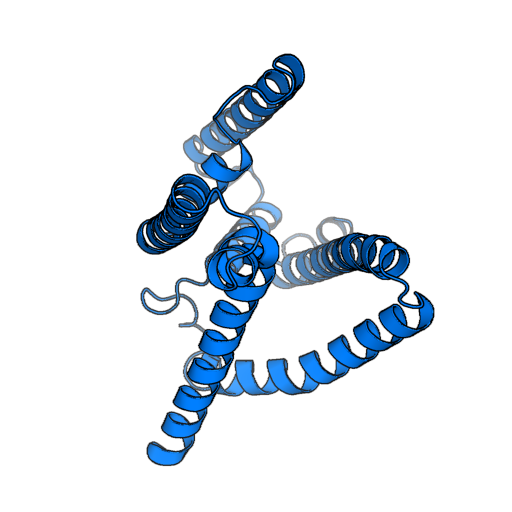0 1.00 75.06 86 PHE A N 1
ATOM 622 C CA . PHE A 1 86 ? -2.032 6.908 9.800 1.00 75.06 86 PHE A CA 1
ATOM 623 C C . PHE A 1 86 ? -3.282 6.414 9.028 1.00 75.06 86 PHE A C 1
ATOM 625 O O . PHE A 1 86 ? -4.077 5.631 9.562 1.00 75.06 86 PHE A O 1
ATOM 632 N N . PRO A 1 87 ? -3.476 6.828 7.758 1.00 75.56 87 PRO A N 1
ATOM 633 C CA . PRO A 1 87 ? -4.752 6.658 7.057 1.00 75.56 87 PRO A CA 1
ATOM 634 C C . PRO A 1 87 ? -5.143 5.185 6.914 1.00 75.56 87 PRO A C 1
ATOM 636 O O . PRO A 1 87 ? -6.297 4.815 7.125 1.00 75.56 87 PRO A O 1
ATOM 639 N N . SER A 1 88 ? -4.168 4.313 6.649 1.00 76.56 88 SER A N 1
ATOM 640 C CA . SER A 1 88 ? -4.391 2.869 6.568 1.00 76.56 88 SER A CA 1
ATOM 641 C C . SER A 1 88 ? -4.905 2.284 7.887 1.00 76.56 88 SER A C 1
ATOM 643 O O . SER A 1 88 ? -5.810 1.452 7.872 1.00 76.56 88 SER A O 1
ATOM 645 N N . ALA A 1 89 ? -4.376 2.730 9.032 1.00 76.12 89 ALA A N 1
ATOM 646 C CA . ALA A 1 89 ? -4.804 2.237 10.341 1.00 76.12 89 ALA A CA 1
ATOM 647 C C . ALA A 1 89 ? -6.247 2.659 10.659 1.00 76.12 89 ALA A C 1
ATOM 649 O O . ALA A 1 89 ? -7.025 1.850 11.166 1.00 76.12 89 ALA A O 1
ATOM 650 N N . ILE A 1 90 ? -6.625 3.891 10.298 1.00 78.00 90 ILE A N 1
ATOM 651 C CA . ILE A 1 90 ? -7.996 4.400 10.452 1.00 78.00 90 ILE A CA 1
ATOM 652 C C . ILE A 1 90 ? -8.980 3.557 9.633 1.00 78.00 90 ILE A C 1
ATOM 654 O O . ILE A 1 90 ? -10.019 3.152 10.155 1.00 78.00 90 ILE A O 1
ATOM 658 N N . VAL A 1 91 ? -8.647 3.243 8.376 1.00 79.62 91 VAL A N 1
ATOM 659 C CA . VAL A 1 91 ? -9.507 2.424 7.505 1.00 79.62 91 VAL A CA 1
ATOM 660 C C . VAL A 1 91 ? -9.710 1.023 8.090 1.00 79.62 91 VAL A C 1
ATOM 662 O O . VAL A 1 91 ? -10.846 0.560 8.183 1.00 79.62 91 VAL A O 1
ATOM 665 N N . TRP A 1 92 ? -8.642 0.357 8.540 1.00 75.38 92 TRP A N 1
ATOM 666 C CA . TRP A 1 92 ? -8.751 -0.978 9.141 1.00 75.38 92 TRP A CA 1
ATOM 667 C C . TRP A 1 92 ? -9.521 -0.979 10.465 1.00 75.38 92 TRP A C 1
ATOM 669 O O . TRP A 1 92 ? -10.313 -1.894 10.703 1.00 75.38 92 TRP A O 1
ATOM 679 N N . LYS A 1 93 ? -9.351 0.058 11.294 1.00 75.94 93 LYS A N 1
ATOM 680 C CA . LYS A 1 93 ? -10.156 0.256 12.506 1.00 75.94 93 LYS A CA 1
ATOM 681 C C . LYS A 1 93 ? -11.639 0.399 12.161 1.00 75.94 93 LYS A C 1
ATOM 683 O O . LYS A 1 93 ? -12.456 -0.321 12.728 1.00 75.94 93 LYS A O 1
ATOM 688 N N . ALA A 1 94 ? -11.975 1.254 11.194 1.00 76.38 94 ALA A N 1
ATOM 689 C CA . ALA A 1 94 ? -13.355 1.458 10.759 1.00 76.38 94 ALA A CA 1
ATOM 690 C C . ALA A 1 94 ? -13.986 0.158 10.229 1.00 76.38 94 ALA A C 1
ATOM 692 O O . ALA A 1 94 ? -15.118 -0.172 10.579 1.00 76.38 94 ALA A O 1
ATOM 693 N N . VAL A 1 95 ? -13.248 -0.631 9.440 1.00 75.56 95 VAL A N 1
ATOM 694 C CA . VAL A 1 95 ? -13.715 -1.948 8.974 1.00 75.56 95 VAL A CA 1
ATOM 695 C C . VAL A 1 95 ? -13.963 -2.896 10.151 1.00 75.56 95 VAL A C 1
ATOM 697 O O . VAL A 1 95 ? -14.997 -3.566 10.185 1.00 75.56 95 VAL A O 1
ATOM 700 N N . ALA A 1 96 ? -13.058 -2.947 11.130 1.00 71.69 96 ALA A N 1
ATOM 701 C CA . ALA A 1 96 ? -13.218 -3.805 12.302 1.00 71.69 96 ALA A CA 1
ATOM 702 C C . ALA A 1 96 ? -14.426 -3.404 13.167 1.00 71.69 96 ALA A C 1
ATOM 704 O O . ALA A 1 96 ? -15.189 -4.282 13.567 1.00 71.69 96 ALA A O 1
ATOM 705 N N . GLU A 1 97 ? -14.644 -2.107 13.399 1.00 74.88 97 GLU A N 1
ATOM 706 C CA . GLU A 1 97 ? -15.803 -1.583 14.139 1.00 74.88 97 GLU A CA 1
ATOM 707 C C . GLU A 1 97 ? -17.132 -1.906 13.441 1.00 74.88 97 GLU A C 1
ATOM 709 O O . GLU A 1 97 ? -18.101 -2.313 14.087 1.00 74.88 97 GLU A O 1
ATOM 714 N N . VAL A 1 98 ? -17.183 -1.790 12.111 1.00 75.06 98 VAL A N 1
ATOM 715 C CA . VAL A 1 98 ? -18.376 -2.140 11.321 1.00 75.06 98 VAL A CA 1
ATOM 716 C C . VAL A 1 98 ? -18.670 -3.640 11.380 1.00 75.06 98 VAL A C 1
ATOM 718 O O . VAL A 1 98 ? -19.832 -4.044 11.448 1.00 75.06 98 VAL A O 1
ATOM 721 N N . MET A 1 99 ? -17.633 -4.479 11.374 1.00 69.75 99 MET A N 1
ATOM 722 C CA . MET A 1 99 ? -17.786 -5.934 11.475 1.00 69.75 99 MET A CA 1
ATOM 723 C C . MET A 1 99 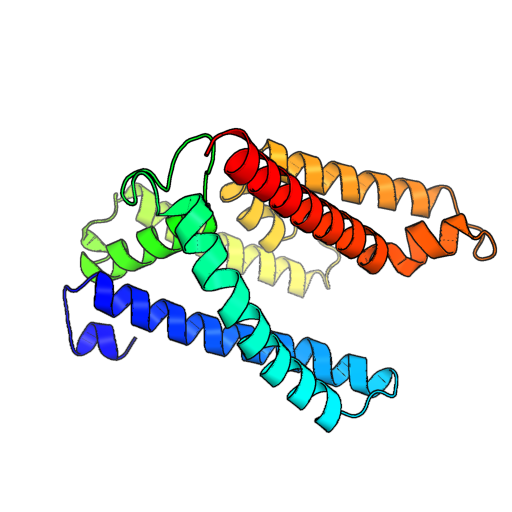? -18.232 -6.394 12.868 1.00 69.75 99 MET A C 1
ATOM 725 O O . MET A 1 99 ? -18.865 -7.442 12.974 1.00 69.75 99 MET A O 1
ATOM 729 N N . THR A 1 100 ? -17.932 -5.642 13.930 1.00 68.25 100 THR A N 1
ATOM 730 C CA . THR A 1 100 ? -18.294 -6.015 15.310 1.00 68.25 100 THR A CA 1
ATOM 731 C C . THR A 1 100 ? -19.649 -5.470 15.745 1.00 68.25 100 THR A C 1
ATOM 733 O O . THR A 1 100 ? -20.409 -6.184 16.392 1.00 68.25 100 THR A O 1
ATOM 736 N N . THR A 1 101 ? -19.968 -4.227 15.380 1.00 69.12 101 THR A N 1
ATOM 737 C CA . THR A 1 101 ? -21.234 -3.560 15.741 1.00 69.12 101 THR A CA 1
ATOM 738 C C . THR A 1 101 ? -22.359 -3.821 14.735 1.00 69.12 101 THR A C 1
ATOM 740 O O . THR A 1 101 ? -23.523 -3.536 15.021 1.00 69.12 101 THR A O 1
ATOM 743 N N . GLY A 1 102 ? -22.028 -4.393 13.575 1.00 70.62 102 GLY A N 1
ATOM 744 C CA . GLY A 1 102 ? -22.959 -4.695 12.496 1.00 70.62 102 GLY A CA 1
ATOM 745 C C . GLY A 1 102 ? -23.252 -3.484 11.608 1.00 70.62 102 GLY A C 1
ATOM 746 O O . GLY A 1 102 ? -23.227 -2.329 12.035 1.00 70.62 102 GLY A O 1
ATOM 747 N N . LEU A 1 103 ? -23.610 -3.748 10.344 1.00 68.75 103 LEU A N 1
ATOM 748 C CA . LEU A 1 103 ? -23.924 -2.692 9.373 1.00 68.75 103 LEU A CA 1
ATOM 749 C C . LEU A 1 103 ? -25.091 -1.796 9.820 1.00 68.75 103 LEU A C 1
ATOM 751 O O . LEU A 1 103 ? -25.219 -0.681 9.326 1.00 68.75 103 LEU A O 1
ATOM 755 N N . SER A 1 104 ? -25.924 -2.253 10.759 1.00 67.88 104 SER A N 1
ATOM 756 C CA . SER A 1 104 ? -27.043 -1.508 11.341 1.00 67.88 104 SER A CA 1
ATOM 757 C C . SER A 1 104 ? -26.644 -0.346 12.255 1.00 67.88 104 SER A C 1
ATOM 759 O O . SER A 1 104 ? -27.507 0.488 12.525 1.00 67.88 104 SER A O 1
ATOM 761 N N . ASN A 1 105 ? -25.383 -0.247 12.684 1.00 67.00 105 ASN A N 1
ATOM 762 C CA . ASN A 1 105 ? -24.880 0.874 13.490 1.00 67.00 105 ASN A CA 1
ATOM 763 C C . ASN A 1 105 ? -24.224 1.993 12.660 1.00 67.00 105 ASN A C 1
ATOM 765 O O . ASN A 1 105 ? -23.984 3.084 13.168 1.00 67.00 105 ASN A O 1
ATOM 769 N N . LEU A 1 106 ? -23.983 1.773 11.364 1.00 67.44 106 LEU A N 1
ATOM 770 C CA . LEU A 1 106 ? -23.502 2.827 10.464 1.00 67.44 106 LEU A CA 1
ATOM 771 C C . LEU A 1 106 ? -24.586 3.875 10.220 1.00 67.44 106 LEU A C 1
ATOM 773 O O . LEU A 1 106 ? -25.741 3.515 9.977 1.00 67.44 106 LEU A O 1
ATOM 777 N N . VAL A 1 107 ? -24.206 5.155 10.177 1.00 76.25 107 VAL A N 1
ATOM 778 C CA . VAL A 1 107 ? -25.107 6.246 9.777 1.00 76.25 107 VAL A CA 1
ATOM 779 C C . VAL A 1 107 ? -25.790 5.877 8.447 1.00 76.25 107 VAL A C 1
ATOM 781 O O . VAL A 1 107 ? -25.103 5.424 7.526 1.00 76.25 107 VAL A O 1
ATOM 784 N N . PRO A 1 108 ? -27.120 6.039 8.305 1.00 75.69 108 PRO A N 1
ATOM 785 C CA . PRO A 1 108 ? -27.831 5.657 7.083 1.00 75.69 108 PRO A CA 1
ATOM 786 C C . PRO A 1 108 ? -27.222 6.259 5.808 1.00 75.69 108 PRO A C 1
ATOM 788 O O . PRO A 1 108 ? -27.118 5.573 4.792 1.00 75.69 108 PRO A O 1
ATOM 791 N N . SER A 1 109 ? -26.727 7.500 5.880 1.00 79.88 109 SER A N 1
ATOM 792 C CA . SER A 1 109 ? -26.020 8.168 4.780 1.00 79.88 109 SER A CA 1
ATOM 793 C C . SER A 1 109 ? -24.733 7.450 4.365 1.00 79.88 109 SER A C 1
ATOM 795 O O . 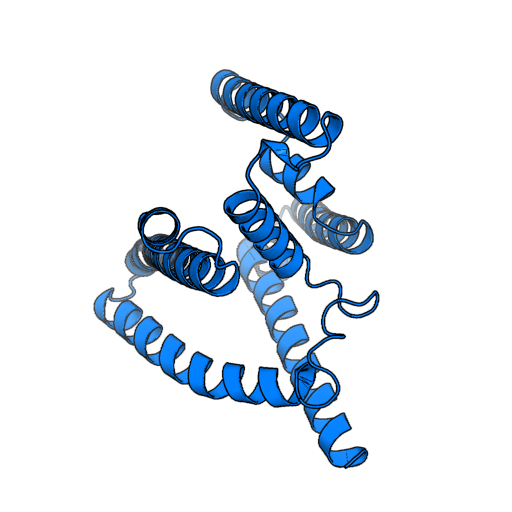SER A 1 109 ? -24.467 7.337 3.172 1.00 79.88 109 SER A O 1
ATOM 797 N N . ALA A 1 110 ? -23.966 6.900 5.313 1.00 77.19 110 ALA A N 1
ATOM 798 C CA . ALA A 1 110 ? -22.738 6.159 5.031 1.00 77.19 110 ALA A CA 1
ATOM 799 C C . ALA A 1 110 ? -23.020 4.838 4.299 1.00 77.19 110 ALA A C 1
ATOM 801 O O . ALA A 1 110 ? -22.275 4.459 3.399 1.00 77.19 110 ALA A O 1
ATOM 802 N N . ARG A 1 111 ? -24.130 4.161 4.622 1.00 78.00 111 ARG A N 1
ATOM 803 C CA . ARG A 1 111 ? -24.541 2.937 3.910 1.00 78.00 111 ARG A CA 1
ATOM 804 C C . ARG A 1 111 ? -24.952 3.236 2.476 1.00 78.00 111 ARG A C 1
ATOM 806 O O . ARG A 1 111 ? -24.536 2.532 1.562 1.00 78.00 111 ARG A O 1
ATOM 813 N N . VAL A 1 112 ? -25.738 4.294 2.281 1.00 82.50 112 VAL A N 1
ATOM 814 C CA . VAL A 1 112 ? -26.155 4.734 0.944 1.00 82.50 112 VAL A CA 1
ATOM 815 C C . VAL A 1 112 ? -24.936 5.167 0.126 1.00 82.50 112 VAL A C 1
ATOM 817 O O . VAL A 1 112 ? -24.789 4.730 -1.012 1.00 82.50 112 VAL A O 1
ATOM 820 N N . ALA A 1 113 ? -24.013 5.929 0.716 1.00 83.00 113 ALA A N 1
ATOM 821 C CA . ALA A 1 113 ? -22.763 6.320 0.069 1.00 83.00 113 ALA A CA 1
ATOM 822 C C . ALA A 1 113 ? -21.888 5.111 -0.300 1.00 83.00 113 ALA A C 1
ATOM 824 O O . ALA A 1 113 ? -21.334 5.083 -1.395 1.00 83.00 113 ALA A O 1
ATOM 825 N N . ALA A 1 114 ? -21.806 4.090 0.559 1.00 81.81 114 ALA A N 1
ATOM 826 C CA . ALA A 1 114 ? -21.066 2.863 0.267 1.00 81.81 114 ALA A CA 1
ATOM 827 C C . ALA A 1 114 ? -21.675 2.088 -0.912 1.00 81.81 114 ALA A C 1
ATOM 829 O O . ALA A 1 114 ? -20.944 1.644 -1.796 1.00 81.81 114 ALA A O 1
ATOM 830 N N . VAL A 1 115 ? -23.006 1.966 -0.968 1.00 85.81 115 VAL A N 1
ATOM 831 C CA . VAL A 1 115 ? -23.701 1.300 -2.083 1.00 85.81 115 VAL A CA 1
ATOM 832 C C . VAL A 1 115 ? -23.537 2.090 -3.380 1.00 85.81 115 VAL A C 1
ATOM 834 O O . VAL A 1 115 ? -23.191 1.510 -4.408 1.00 85.81 115 VAL A O 1
ATOM 837 N N . ILE A 1 116 ? -23.725 3.411 -3.341 1.00 87.62 116 ILE A N 1
ATOM 838 C CA . ILE A 1 116 ? -23.523 4.283 -4.506 1.00 87.62 116 ILE A CA 1
ATOM 839 C C . ILE A 1 116 ? -22.067 4.211 -4.976 1.00 87.62 116 ILE A C 1
ATOM 841 O O . ILE A 1 116 ? -21.823 4.055 -6.168 1.00 87.62 116 ILE A O 1
ATOM 845 N N . GLY A 1 117 ? -21.102 4.268 -4.056 1.00 86.38 117 GLY A N 1
ATOM 846 C CA . GLY A 1 117 ? -19.677 4.151 -4.358 1.00 86.38 117 GLY A CA 1
ATOM 847 C C . GLY A 1 117 ? -19.319 2.804 -4.985 1.00 86.38 117 GLY A C 1
ATOM 848 O O . GLY A 1 117 ? -18.598 2.770 -5.980 1.00 86.38 117 GLY A O 1
ATOM 849 N N . ALA A 1 118 ? -19.873 1.703 -4.472 1.00 85.88 118 ALA A N 1
ATOM 850 C CA . ALA A 1 118 ? -19.686 0.374 -5.047 1.00 85.88 118 ALA A CA 1
ATOM 851 C C . ALA A 1 118 ? -20.273 0.278 -6.465 1.00 85.88 118 ALA A C 1
ATOM 853 O O . ALA A 1 118 ? -19.596 -0.192 -7.380 1.00 85.88 118 ALA A O 1
ATOM 854 N N . LEU A 1 119 ? -21.497 0.775 -6.673 1.00 89.19 119 LEU A N 1
ATOM 855 C CA . LEU A 1 119 ? -22.143 0.794 -7.989 1.00 89.19 119 LEU A CA 1
ATOM 856 C C . LEU A 1 119 ? -21.382 1.673 -8.988 1.00 89.19 119 LEU A C 1
ATOM 858 O O . LEU A 1 119 ? -21.164 1.252 -10.123 1.00 89.19 119 LEU A O 1
ATOM 862 N N . LEU A 1 120 ? -20.938 2.861 -8.570 1.00 87.62 120 LEU A N 1
ATOM 863 C CA . LEU A 1 120 ? -20.128 3.757 -9.397 1.00 87.62 120 LEU A CA 1
ATOM 864 C C . LEU A 1 120 ? -18.770 3.140 -9.732 1.00 87.62 120 LEU A C 1
ATOM 866 O O . LEU A 1 120 ? -18.346 3.219 -10.881 1.00 87.62 120 LEU A O 1
ATOM 870 N N . GLY A 1 121 ? -18.104 2.497 -8.771 1.00 85.75 121 GLY A N 1
ATOM 871 C CA . GLY A 1 121 ? -16.835 1.807 -8.999 1.00 85.75 121 GLY A CA 1
ATOM 872 C C . GLY A 1 121 ? -16.972 0.683 -10.026 1.00 85.75 121 GLY A C 1
ATOM 873 O O . GLY A 1 121 ? -16.192 0.617 -10.977 1.00 85.75 121 GLY A O 1
ATOM 874 N N . VAL A 1 122 ? -18.014 -0.144 -9.895 1.00 86.81 122 VAL A N 1
ATOM 875 C CA . VAL A 1 122 ? -18.332 -1.198 -10.871 1.00 86.81 122 VAL A CA 1
ATOM 876 C C . VAL A 1 122 ? -18.661 -0.596 -12.237 1.00 86.81 122 VAL A 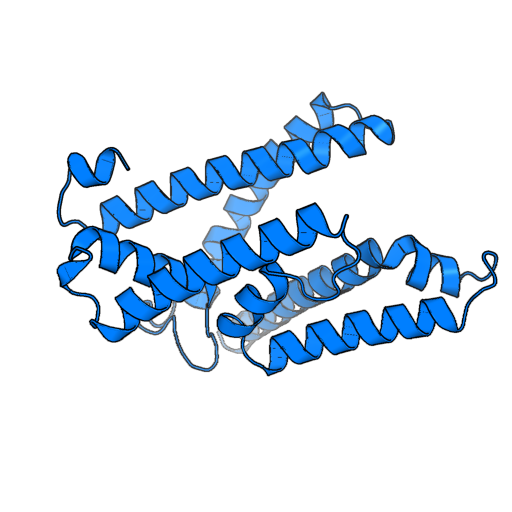C 1
ATOM 878 O O . VAL A 1 122 ? -18.131 -1.054 -13.247 1.00 86.81 122 VAL A O 1
ATOM 881 N N . ALA A 1 123 ? -19.485 0.452 -12.292 1.00 87.50 123 ALA A N 1
ATOM 882 C CA . ALA A 1 123 ? -19.832 1.118 -13.544 1.00 87.50 123 ALA A CA 1
ATOM 883 C C . ALA A 1 123 ? -18.597 1.708 -14.243 1.00 87.50 123 ALA A C 1
ATOM 885 O O . ALA A 1 123 ? -18.428 1.519 -15.448 1.00 87.50 123 ALA A O 1
ATOM 886 N N . LEU A 1 124 ? -17.706 2.370 -13.500 1.00 85.38 124 LEU A N 1
ATOM 887 C CA . LEU A 1 124 ? -16.461 2.930 -14.026 1.00 85.38 124 LEU A CA 1
ATOM 888 C C . LEU A 1 124 ? -15.531 1.840 -14.567 1.00 85.38 124 LEU A C 1
ATOM 890 O O . LEU A 1 124 ? -14.984 2.003 -15.659 1.00 85.38 124 LEU A O 1
ATOM 894 N N . GLU A 1 125 ? -15.388 0.715 -13.863 1.00 84.44 125 GLU A N 1
ATOM 895 C CA . GLU A 1 125 ? -14.552 -0.389 -14.343 1.00 84.44 125 GLU A CA 1
ATOM 896 C C . GLU A 1 125 ? -15.164 -1.070 -15.579 1.00 84.44 125 GLU A C 1
ATOM 898 O O . GLU A 1 125 ? -14.453 -1.349 -16.546 1.00 84.44 125 GLU A O 1
ATOM 903 N N . LEU A 1 126 ? -16.490 -1.241 -15.629 1.00 85.12 126 LEU A N 1
ATOM 904 C CA . LEU A 1 126 ? -17.184 -1.750 -16.819 1.00 85.12 126 LEU A CA 1
ATOM 905 C C . LEU A 1 126 ? -17.020 -0.815 -18.025 1.00 85.12 126 LEU A C 1
ATOM 907 O O . LEU A 1 126 ? -16.770 -1.278 -19.141 1.00 85.12 126 LEU A O 1
ATOM 911 N N . VAL A 1 127 ? -17.118 0.501 -17.819 1.00 84.75 127 VAL A N 1
ATOM 912 C CA . VAL A 1 127 ? -16.873 1.504 -18.867 1.00 84.75 127 VAL A CA 1
ATOM 913 C C . VAL A 1 127 ? -15.421 1.440 -19.333 1.00 84.75 127 VAL A C 1
ATOM 915 O O . VAL A 1 127 ? -15.166 1.432 -20.540 1.00 84.75 127 VAL A O 1
ATOM 918 N N . ARG A 1 128 ? -14.458 1.321 -18.416 1.00 81.44 128 ARG A N 1
ATOM 919 C CA . ARG A 1 128 ? -13.037 1.168 -18.750 1.00 81.44 128 ARG A CA 1
ATOM 920 C C . ARG A 1 128 ? -12.779 -0.088 -19.586 1.00 81.44 128 ARG A C 1
ATOM 922 O O . ARG A 1 128 ? -12.098 0.007 -20.613 1.00 81.44 128 ARG A O 1
ATOM 929 N N . MET A 1 129 ? -13.367 -1.226 -19.207 1.00 80.00 129 MET A N 1
ATOM 930 C CA . MET A 1 129 ? -13.291 -2.480 -19.966 1.00 80.00 129 MET A CA 1
ATOM 931 C C . MET A 1 129 ? -13.912 -2.338 -21.361 1.00 80.00 129 MET A C 1
ATOM 933 O O . MET A 1 129 ? -13.282 -2.687 -22.363 1.00 80.00 129 MET A O 1
ATOM 937 N N . ARG A 1 130 ? -15.114 -1.757 -21.455 1.00 83.31 130 ARG A N 1
ATOM 938 C CA . ARG A 1 130 ? -15.827 -1.571 -22.729 1.00 83.31 130 ARG A CA 1
ATOM 939 C C . ARG A 1 130 ? -15.105 -0.612 -23.673 1.00 83.31 130 ARG A C 1
ATOM 941 O O . ARG A 1 130 ? -15.092 -0.829 -24.882 1.00 83.31 130 ARG A O 1
ATOM 948 N N . THR A 1 131 ? -14.457 0.413 -23.127 1.00 80.00 131 THR A N 1
ATOM 949 C CA . THR A 1 131 ? -13.703 1.416 -23.897 1.00 80.00 131 THR A CA 1
ATOM 950 C C . THR A 1 131 ? -12.255 0.969 -24.174 1.00 80.00 131 THR A C 1
ATOM 952 O O . THR A 1 131 ? -11.446 1.766 -24.653 1.00 80.00 131 THR A O 1
ATOM 955 N N . ARG A 1 132 ? -11.897 -0.295 -23.875 1.00 74.00 132 ARG A N 1
ATOM 956 C CA . ARG A 1 132 ? -10.541 -0.866 -24.031 1.00 74.00 132 ARG A CA 1
ATOM 957 C C . ARG A 1 132 ? -9.439 0.030 -23.443 1.00 74.00 132 ARG A C 1
ATOM 959 O O . ARG A 1 132 ? -8.403 0.240 -24.066 1.00 74.00 132 ARG A O 1
ATOM 966 N N . GLY A 1 133 ? -9.688 0.615 -22.270 1.00 66.75 133 GLY A N 1
ATOM 967 C CA . GLY A 1 133 ? -8.708 1.456 -21.575 1.00 66.75 133 GLY A CA 1
ATOM 968 C C . GLY A 1 133 ? -8.488 2.860 -22.155 1.00 66.75 133 GLY A C 1
ATOM 969 O O . GLY A 1 133 ? -7.589 3.549 -21.692 1.00 66.75 133 GLY A O 1
ATOM 970 N N . ARG A 1 134 ? -9.298 3.328 -23.119 1.00 67.62 134 ARG A N 1
ATOM 971 C CA . ARG A 1 134 ? -9.217 4.720 -23.624 1.00 67.62 134 ARG A CA 1
ATOM 972 C C . ARG A 1 134 ? -9.893 5.758 -22.720 1.00 67.62 134 ARG A C 1
ATOM 974 O O . ARG A 1 134 ? -9.853 6.945 -23.025 1.00 67.62 134 ARG A O 1
ATOM 981 N N . PHE A 1 135 ? -10.549 5.325 -21.646 1.00 71.75 135 PHE A N 1
ATOM 982 C CA . PHE A 1 135 ? -11.202 6.229 -20.706 1.00 71.75 135 PHE A CA 1
ATOM 983 C C . PHE A 1 135 ? -10.161 6.829 -19.744 1.00 71.75 135 PHE A C 1
ATOM 985 O O . PHE A 1 135 ? -9.432 6.061 -19.115 1.00 71.75 135 PHE A O 1
ATOM 992 N N . PRO A 1 136 ? -10.068 8.167 -19.616 1.00 69.38 136 PRO A N 1
ATOM 993 C CA . PRO A 1 136 ? -8.995 8.821 -18.862 1.00 69.38 136 PRO A CA 1
ATOM 994 C C . PRO A 1 136 ? -9.161 8.735 -17.337 1.00 69.38 136 PRO A C 1
ATOM 996 O O . PRO A 1 136 ? -8.220 9.027 -16.605 1.00 69.38 136 PRO A O 1
ATOM 999 N N . LEU A 1 137 ? -10.343 8.355 -16.840 1.00 75.19 137 LEU A N 1
ATOM 1000 C CA . LEU A 1 137 ? -10.614 8.264 -15.406 1.00 75.19 137 LEU A CA 1
ATOM 1001 C C . LEU A 1 137 ? -10.309 6.857 -14.886 1.00 75.19 137 LEU A C 1
ATOM 1003 O O . LEU A 1 137 ? -10.849 5.861 -15.368 1.00 75.19 137 LEU A O 1
ATOM 1007 N N . SER A 1 138 ? -9.464 6.798 -13.858 1.00 79.19 138 SER A N 1
ATOM 1008 C CA . SER A 1 138 ? -9.165 5.581 -13.106 1.00 79.19 138 SER A CA 1
ATOM 1009 C C . SER A 1 138 ? -10.050 5.504 -11.865 1.00 79.19 138 SER A C 1
ATOM 1011 O O . SER A 1 138 ? -9.994 6.393 -11.014 1.00 79.19 138 SER A O 1
ATOM 1013 N N . ALA A 1 139 ? -10.824 4.423 -11.731 1.00 79.50 139 ALA A N 1
ATOM 1014 C CA . ALA A 1 139 ? -11.629 4.160 -10.536 1.00 79.50 139 ALA A CA 1
ATOM 1015 C C . ALA A 1 139 ? -10.759 4.094 -9.267 1.00 79.50 139 ALA A C 1
ATOM 1017 O O . ALA A 1 139 ? -11.130 4.631 -8.226 1.00 79.50 139 ALA A O 1
ATOM 1018 N N . VAL A 1 140 ? -9.559 3.514 -9.380 1.00 78.69 140 VAL A N 1
ATOM 1019 C CA . VAL A 1 140 ? -8.581 3.430 -8.284 1.00 78.69 140 VAL A CA 1
ATOM 1020 C C . VAL A 1 140 ? -8.067 4.816 -7.893 1.00 78.69 140 VAL A C 1
ATOM 1022 O O . VAL A 1 140 ? -7.973 5.119 -6.708 1.00 78.69 140 VAL A O 1
ATOM 1025 N N . GLY A 1 141 ? -7.781 5.681 -8.872 1.00 80.69 141 GLY A N 1
ATOM 1026 C CA . GLY A 1 141 ? -7.319 7.048 -8.609 1.00 80.69 141 GLY A CA 1
ATOM 1027 C C . GLY A 1 141 ? -8.375 7.898 -7.901 1.00 80.69 141 GLY A C 1
ATOM 1028 O O . GLY A 1 141 ? -8.061 8.595 -6.941 1.00 80.69 141 GLY A O 1
ATOM 1029 N N . ILE A 1 142 ? -9.637 7.781 -8.326 1.00 83.38 142 ILE A N 1
ATOM 1030 C CA . ILE A 1 142 ? -10.770 8.442 -7.663 1.00 83.38 142 ILE A CA 1
ATOM 1031 C C . ILE A 1 142 ? -10.917 7.926 -6.227 1.00 83.38 142 ILE A C 1
ATOM 1033 O O . ILE A 1 142 ? -11.037 8.728 -5.308 1.00 83.38 142 ILE A O 1
ATOM 1037 N N . GLY A 1 143 ? -10.855 6.606 -6.019 1.00 81.06 143 GLY A N 1
ATOM 1038 C CA . GLY A 1 143 ? -10.937 6.009 -4.684 1.00 81.06 143 GLY A CA 1
ATOM 1039 C C . GLY A 1 143 ? -9.825 6.486 -3.747 1.00 81.06 143 GLY A C 1
ATOM 1040 O O . GLY A 1 143 ? -10.102 6.893 -2.622 1.00 81.06 143 GLY A O 1
ATOM 1041 N N . LEU A 1 144 ? -8.577 6.511 -4.224 1.00 79.62 144 LEU A N 1
ATOM 1042 C CA . LEU A 1 144 ? -7.435 7.004 -3.449 1.00 79.62 144 LEU A CA 1
ATOM 1043 C C . LEU A 1 144 ? -7.567 8.489 -3.089 1.00 79.62 144 LEU A C 1
ATOM 1045 O O . LEU A 1 144 ? -7.195 8.871 -1.982 1.00 79.62 144 LEU A O 1
ATOM 1049 N N . ALA A 1 145 ? -8.145 9.315 -3.967 1.00 81.00 145 ALA A N 1
ATOM 1050 C CA . ALA A 1 145 ? -8.352 10.739 -3.699 1.00 81.00 145 ALA A CA 1
ATOM 1051 C C . ALA A 1 145 ? -9.299 11.011 -2.513 1.00 81.00 145 ALA A C 1
ATOM 1053 O O . ALA A 1 145 ? -9.171 12.048 -1.870 1.00 81.00 145 ALA A O 1
ATOM 1054 N N . PHE A 1 146 ? -10.217 10.089 -2.198 1.00 80.19 146 PHE A N 1
ATOM 1055 C CA . PHE A 1 146 ? -11.087 10.194 -1.019 1.00 80.19 146 PHE A CA 1
ATOM 1056 C C . PHE A 1 146 ? -10.411 9.750 0.285 1.00 80.19 146 PHE A C 1
ATOM 1058 O O . PHE A 1 146 ? -10.894 10.090 1.362 1.00 80.19 146 PHE A O 1
ATOM 1065 N N . VAL A 1 147 ? -9.322 8.982 0.202 1.00 78.06 147 VAL A N 1
ATOM 1066 C CA . VAL A 1 147 ? -8.615 8.427 1.370 1.00 78.06 147 VAL A CA 1
ATOM 1067 C C . VAL A 1 147 ? -7.392 9.267 1.735 1.00 78.06 147 VAL A C 1
ATOM 1069 O O . VAL A 1 147 ? -7.030 9.371 2.906 1.00 78.06 147 VAL A O 1
ATOM 1072 N N . LEU A 1 148 ? -6.736 9.857 0.736 1.00 81.12 148 LEU A N 1
ATOM 1073 C CA . LEU A 1 148 ? -5.473 10.561 0.904 1.00 81.12 148 LEU A CA 1
ATOM 1074 C C . LEU A 1 148 ? -5.674 12.069 1.133 1.00 81.12 148 LEU A C 1
ATOM 1076 O O . LEU A 1 148 ? -6.444 12.701 0.406 1.00 81.12 148 LEU A O 1
ATOM 1080 N N . PRO A 1 149 ? -4.936 12.690 2.076 1.00 81.94 149 PRO A N 1
ATOM 1081 C CA . PRO A 1 149 ? -4.929 14.141 2.234 1.00 81.94 149 PRO A CA 1
ATOM 1082 C C . PRO A 1 149 ? -4.530 14.853 0.938 1.00 81.94 149 PRO A C 1
ATOM 1084 O O . PRO A 1 149 ? -3.629 14.399 0.226 1.00 81.94 149 PRO A O 1
ATOM 1087 N N . PHE A 1 150 ? -5.122 16.021 0.673 1.00 84.88 150 PHE A N 1
ATOM 1088 C CA . PHE A 1 150 ? -4.872 16.789 -0.554 1.00 84.88 150 PHE A CA 1
ATOM 1089 C C . PHE A 1 150 ? -3.379 17.019 -0.828 1.00 84.88 150 PHE A C 1
ATOM 1091 O O . PHE A 1 150 ? -2.939 16.844 -1.959 1.00 84.88 150 PHE A O 1
ATOM 1098 N N . SER A 1 151 ? -2.589 17.331 0.206 1.00 83.94 151 SER A N 1
ATOM 1099 C CA . SER A 1 151 ? -1.137 17.533 0.081 1.00 83.94 151 SER A CA 1
ATOM 1100 C C . SER A 1 151 ? -0.425 16.316 -0.527 1.00 83.94 151 SER A C 1
ATOM 1102 O O . SER A 1 151 ? 0.386 16.455 -1.441 1.00 83.94 151 SER A O 1
ATOM 1104 N N . THR A 1 152 ? -0.788 15.104 -0.093 1.00 83.62 152 THR A N 1
ATOM 1105 C CA . THR A 1 152 ? -0.191 13.861 -0.608 1.00 83.62 152 THR A CA 1
ATOM 1106 C C . THR A 1 152 ? -0.619 13.574 -2.048 1.00 83.62 152 THR A C 1
ATOM 1108 O O . THR A 1 152 ? 0.228 13.274 -2.889 1.00 83.62 152 THR A O 1
ATOM 1111 N N . SER A 1 153 ? -1.902 13.765 -2.368 1.00 86.69 153 SER A N 1
ATOM 1112 C CA . SER A 1 153 ? -2.430 13.625 -3.730 1.00 86.69 153 SER A CA 1
ATOM 1113 C C . SER A 1 153 ? -1.801 14.639 -4.691 1.00 86.69 153 SER A C 1
ATOM 1115 O O . SER A 1 153 ? -1.447 14.298 -5.821 1.00 86.69 153 SER A O 1
ATOM 1117 N N . PHE A 1 154 ? -1.602 15.877 -4.236 1.00 88.69 154 PHE A N 1
ATOM 1118 C CA . PHE A 1 154 ? -0.957 16.928 -5.016 1.00 88.69 154 PHE A CA 1
ATOM 1119 C C . PHE A 1 154 ? 0.533 16.646 -5.238 1.00 88.69 154 PHE A C 1
ATOM 1121 O O . PHE A 1 154 ? 1.023 16.821 -6.351 1.00 88.69 154 PHE A O 1
ATOM 1128 N N . ALA A 1 155 ? 1.248 16.139 -4.229 1.00 87.88 155 ALA A N 1
ATOM 1129 C CA . ALA A 1 155 ? 2.643 15.725 -4.375 1.00 87.88 155 ALA A CA 1
ATOM 1130 C C . ALA A 1 155 ? 2.801 14.569 -5.383 1.00 87.88 155 ALA A C 1
ATOM 1132 O O . ALA A 1 155 ? 3.678 14.624 -6.248 1.00 87.88 155 ALA A O 1
ATOM 1133 N N . MET A 1 156 ? 1.921 13.559 -5.329 1.00 87.25 156 MET A N 1
ATOM 1134 C CA . MET A 1 156 ? 1.883 12.470 -6.317 1.00 87.25 156 MET A CA 1
ATOM 1135 C C . MET A 1 156 ? 1.606 12.996 -7.731 1.00 87.25 156 MET A C 1
ATOM 1137 O O . MET A 1 156 ? 2.291 12.609 -8.681 1.00 87.25 156 MET A O 1
ATOM 1141 N N . PHE A 1 157 ? 0.639 13.912 -7.871 1.00 89.25 157 PHE A N 1
ATOM 1142 C CA . PHE A 1 157 ? 0.341 14.569 -9.143 1.00 89.25 157 PHE A CA 1
ATOM 1143 C C . PHE A 1 157 ? 1.553 15.333 -9.678 1.00 89.25 157 PHE A C 1
ATOM 1145 O O . PHE A 1 157 ? 1.914 15.159 -10.840 1.00 89.25 157 PHE A O 1
ATOM 1152 N N . LEU A 1 158 ? 2.211 16.135 -8.838 1.00 91.06 158 LEU A N 1
ATOM 1153 C CA . LEU A 1 158 ? 3.367 16.932 -9.234 1.00 91.06 158 LEU A CA 1
ATOM 1154 C C . LEU A 1 158 ? 4.526 16.041 -9.695 1.00 91.06 158 LEU A C 1
ATOM 1156 O O . LEU A 1 158 ? 5.102 16.295 -10.751 1.00 91.06 158 LEU A O 1
ATOM 1160 N N . GLY A 1 159 ? 4.818 14.962 -8.963 1.00 86.50 159 GLY A N 1
ATOM 1161 C CA . GLY A 1 159 ? 5.818 13.972 -9.367 1.00 86.50 159 GLY A CA 1
ATOM 1162 C C . GLY A 1 159 ? 5.498 13.358 -10.732 1.00 86.50 159 GLY A C 1
ATOM 1163 O O . GLY A 1 159 ? 6.322 13.409 -11.647 1.00 86.50 159 GLY A O 1
ATOM 1164 N N . SER A 1 160 ? 4.271 12.857 -10.915 1.00 85.62 160 SER A N 1
ATOM 1165 C CA . SER A 1 160 ? 3.829 12.289 -12.196 1.00 85.62 160 SER A CA 1
ATOM 1166 C C . SER A 1 160 ? 3.858 13.313 -13.336 1.00 85.62 160 SER A C 1
ATOM 1168 O O . SER A 1 160 ? 4.195 12.964 -14.468 1.00 85.62 160 SER A O 1
ATOM 1170 N N . PHE A 1 161 ? 3.507 14.568 -13.060 1.00 89.00 161 PHE A N 1
ATOM 1171 C CA .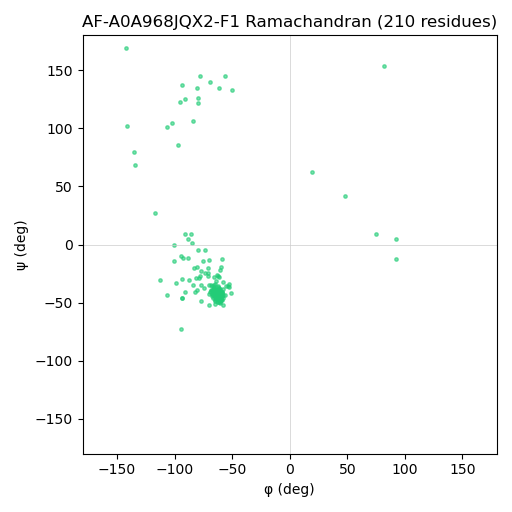 PHE A 1 161 ? 3.490 15.647 -14.041 1.00 89.00 161 PHE A CA 1
ATOM 1172 C C . PHE A 1 161 ? 4.903 16.035 -14.489 1.00 89.00 161 PHE A C 1
ATOM 1174 O O . PHE A 1 161 ? 5.138 16.221 -15.684 1.00 89.00 161 PHE A O 1
ATOM 1181 N N . LEU A 1 162 ? 5.863 16.090 -13.561 1.00 87.38 162 LEU A N 1
ATOM 1182 C CA . LEU A 1 162 ? 7.271 16.338 -13.874 1.00 87.38 162 LEU A CA 1
ATOM 1183 C C . LEU A 1 162 ? 7.860 15.227 -14.750 1.00 87.38 162 LEU A C 1
ATOM 1185 O O . LEU A 1 162 ? 8.524 15.530 -15.742 1.00 87.38 162 LEU A O 1
ATOM 1189 N N . PHE A 1 163 ? 7.572 13.957 -14.449 1.00 83.06 163 PHE A N 1
ATOM 1190 C CA . PHE A 1 163 ? 8.003 12.836 -15.294 1.00 83.06 163 PHE A CA 1
ATOM 1191 C C . PHE A 1 163 ? 7.347 12.862 -16.677 1.00 83.06 163 PHE A C 1
ATOM 1193 O O . PHE A 1 163 ? 8.019 12.629 -17.682 1.00 83.06 163 PHE A O 1
ATOM 1200 N N . TRP A 1 164 ? 6.064 13.221 -16.757 1.00 84.25 164 TRP A N 1
ATOM 1201 C CA . TRP A 1 164 ? 5.376 13.400 -18.036 1.00 84.25 164 TRP A CA 1
ATOM 1202 C C . TRP A 1 164 ? 5.988 14.533 -18.876 1.00 84.25 164 TRP A C 1
ATOM 1204 O O . TRP A 1 164 ? 6.211 14.364 -20.078 1.00 84.25 164 TRP A O 1
ATOM 1214 N N . LEU A 1 165 ? 6.319 15.672 -18.256 1.00 85.50 165 LEU A N 1
ATOM 1215 C CA . LEU A 1 165 ? 7.026 16.766 -18.926 1.00 85.50 165 LEU A CA 1
ATOM 1216 C C . LEU A 1 165 ? 8.424 16.337 -19.387 1.00 85.50 165 LEU A C 1
ATOM 1218 O O . LEU A 1 165 ? 8.785 16.592 -20.537 1.00 85.50 165 LEU A O 1
ATOM 1222 N N . ALA A 1 166 ? 9.186 15.648 -18.536 1.00 81.25 166 ALA A N 1
ATOM 1223 C CA . ALA A 1 166 ? 10.511 15.135 -18.880 1.00 81.25 166 ALA A CA 1
ATOM 1224 C C . ALA A 1 166 ? 10.457 14.169 -20.077 1.00 81.25 166 ALA A C 1
ATOM 1226 O O . ALA A 1 166 ? 11.269 14.290 -20.999 1.00 81.25 166 ALA A O 1
ATOM 1227 N N . ALA A 1 167 ? 9.455 13.285 -20.117 1.00 78.56 167 ALA A N 1
ATOM 1228 C CA . ALA A 1 167 ? 9.210 12.377 -21.237 1.00 78.56 167 ALA A CA 1
ATOM 1229 C C . ALA A 1 167 ? 8.829 13.117 -22.533 1.00 78.56 167 ALA A C 1
ATOM 1231 O O . ALA A 1 167 ? 9.199 12.695 -23.628 1.00 78.56 167 ALA A O 1
ATOM 1232 N N . LYS A 1 168 ? 8.112 14.243 -22.433 1.00 79.50 168 LYS A N 1
ATOM 1233 C CA . LYS A 1 168 ? 7.692 15.036 -23.599 1.00 79.50 168 LYS A CA 1
ATOM 1234 C C . LYS A 1 168 ? 8.822 15.892 -24.181 1.00 79.50 168 LYS A C 1
ATOM 1236 O O . LYS A 1 168 ? 8.868 16.086 -25.397 1.00 79.50 168 LYS A O 1
ATOM 1241 N N . VAL A 1 169 ? 9.708 16.405 -23.327 1.00 76.69 169 VAL A N 1
ATOM 1242 C CA . VAL A 1 169 ? 10.844 17.262 -23.713 1.00 76.69 169 VAL A CA 1
ATOM 1243 C C . VAL A 1 169 ? 12.019 16.432 -24.231 1.00 76.69 169 VAL A C 1
ATOM 1245 O O . VAL A 1 169 ? 12.658 16.809 -25.212 1.00 76.69 169 VAL A O 1
ATOM 1248 N N . SER A 1 170 ? 12.299 15.280 -23.620 1.00 65.06 170 SER A N 1
ATOM 1249 C CA . SER A 1 170 ? 13.420 14.429 -24.012 1.00 65.06 170 SER A CA 1
ATOM 1250 C C . SER A 1 170 ? 12.952 13.304 -24.939 1.00 65.06 170 SER A C 1
ATOM 1252 O O . SER A 1 170 ? 12.672 12.203 -24.488 1.00 65.06 170 SER A O 1
ATOM 1254 N N . LYS A 1 171 ? 12.878 13.572 -26.249 1.00 63.25 171 LYS A N 1
ATOM 1255 C CA . LYS A 1 171 ? 12.598 12.546 -27.283 1.00 63.25 171 LYS A CA 1
ATOM 1256 C C . LYS A 1 171 ? 13.843 11.780 -27.757 1.00 63.25 171 LYS A C 1
ATOM 1258 O O . LYS A 1 171 ? 13.755 10.988 -28.687 1.00 63.25 171 LYS A O 1
ATOM 1263 N N . ASN A 1 172 ? 15.013 12.084 -27.194 1.00 59.00 172 ASN A N 1
ATOM 1264 C CA . ASN A 1 172 ? 16.295 11.588 -27.681 1.00 59.00 172 ASN A CA 1
ATOM 1265 C C . ASN A 1 172 ? 16.839 10.516 -26.720 1.00 59.00 172 ASN A C 1
ATOM 1267 O O . ASN A 1 172 ? 17.408 10.842 -25.678 1.00 59.00 172 ASN A O 1
ATOM 1271 N N . ASP A 1 173 ? 16.682 9.243 -27.093 1.00 59.62 173 ASP A N 1
ATOM 1272 C CA . ASP A 1 173 ? 16.961 8.051 -26.263 1.00 59.62 173 ASP A CA 1
ATOM 1273 C C . ASP A 1 173 ? 18.411 7.926 -25.750 1.00 59.62 173 ASP A C 1
ATOM 1275 O O . ASP A 1 173 ? 18.712 7.101 -24.886 1.00 59.62 173 ASP A O 1
ATOM 1279 N N . LYS A 1 174 ? 19.351 8.723 -26.277 1.00 59.03 174 LYS A N 1
ATOM 1280 C CA . LYS A 1 174 ? 20.791 8.576 -25.997 1.00 59.03 174 LYS A CA 1
ATOM 1281 C C . LYS A 1 174 ? 21.310 9.423 -24.831 1.00 59.03 174 LYS A C 1
ATOM 1283 O O . LYS A 1 174 ? 22.436 9.200 -24.390 1.00 59.03 174 LYS A O 1
ATOM 1288 N N . THR A 1 175 ? 20.542 10.381 -24.314 1.00 69.25 175 THR A N 1
ATOM 1289 C CA . THR A 1 175 ? 20.999 11.246 -23.213 1.00 69.25 175 THR A CA 1
ATOM 1290 C C . THR A 1 175 ? 20.856 10.532 -21.864 1.00 69.25 175 THR A C 1
ATOM 1292 O O . THR A 1 175 ? 19.806 9.968 -21.568 1.00 69.25 175 THR A O 1
ATOM 1295 N N . ALA A 1 176 ? 21.880 10.601 -21.001 1.00 64.88 176 ALA A N 1
ATOM 1296 C CA . ALA A 1 176 ? 21.857 10.000 -19.657 1.00 64.88 176 ALA A CA 1
ATOM 1297 C C . ALA A 1 176 ? 20.633 10.436 -18.824 1.00 64.88 176 ALA A C 1
ATOM 1299 O O . ALA A 1 176 ? 20.064 9.635 -18.087 1.00 64.88 176 ALA A O 1
ATOM 1300 N N . PHE A 1 177 ? 20.178 11.677 -19.015 1.00 65.56 177 PHE A N 1
ATOM 1301 C CA . PHE A 1 177 ? 18.959 12.212 -18.412 1.00 65.56 177 PHE A CA 1
ATOM 1302 C C . PHE A 1 177 ? 17.694 11.437 -18.815 1.00 65.56 177 PHE A C 1
ATOM 1304 O O . PHE A 1 177 ? 16.880 11.126 -17.953 1.00 65.56 177 PHE A O 1
ATOM 1311 N N . HIS A 1 178 ? 17.545 11.063 -20.092 1.00 69.88 178 HIS A N 1
ATOM 1312 C CA . HIS A 1 178 ? 16.404 10.273 -20.565 1.00 69.88 178 HIS A CA 1
ATOM 1313 C C . HIS A 1 178 ? 16.400 8.877 -19.930 1.00 69.88 178 HIS A C 1
ATOM 1315 O O . HIS A 1 178 ? 15.373 8.400 -19.457 1.00 69.88 178 HIS A O 1
ATOM 1321 N N . ARG A 1 179 ? 17.573 8.242 -19.828 1.00 65.50 179 ARG A N 1
ATOM 1322 C CA . ARG A 1 179 ? 17.697 6.913 -19.216 1.00 65.50 179 ARG A CA 1
ATOM 1323 C C . ARG A 1 179 ? 17.364 6.922 -17.719 1.00 65.50 179 ARG A C 1
ATOM 1325 O O . ARG A 1 179 ? 16.699 6.027 -17.217 1.00 65.50 179 ARG A O 1
ATOM 1332 N N . VAL A 1 180 ? 17.816 7.931 -16.982 1.00 67.75 180 VAL A N 1
ATOM 1333 C CA . VAL A 1 180 ? 17.559 7.990 -15.535 1.00 67.75 180 VAL A CA 1
ATOM 1334 C C . VAL A 1 180 ? 16.124 8.434 -15.249 1.00 67.75 180 VAL A C 1
ATOM 1336 O O . VAL A 1 180 ? 15.430 7.774 -14.488 1.00 67.75 180 VAL A O 1
ATOM 1339 N N . MET A 1 181 ? 15.654 9.512 -15.880 1.00 66.25 181 MET A N 1
ATOM 1340 C CA . MET A 1 181 ? 14.359 10.112 -15.541 1.00 66.25 181 MET A CA 1
ATOM 1341 C C . MET A 1 181 ? 13.175 9.508 -16.296 1.00 66.25 181 MET A C 1
ATOM 1343 O O . MET A 1 181 ? 12.076 9.516 -15.760 1.00 66.25 181 MET A O 1
ATOM 1347 N N . VAL A 1 182 ? 13.355 9.017 -17.527 1.00 68.88 182 VAL A N 1
ATOM 1348 C CA . VAL A 1 182 ? 12.239 8.554 -18.375 1.00 68.88 182 VAL A CA 1
ATOM 1349 C C . VAL A 1 182 ? 12.194 7.033 -18.473 1.00 68.88 182 VAL A C 1
ATOM 1351 O O . VAL A 1 182 ? 11.115 6.472 -18.331 1.00 68.88 182 VAL A O 1
ATOM 1354 N N . SER A 1 183 ? 13.326 6.341 -18.656 1.00 69.62 183 SER A N 1
ATOM 1355 C CA . SER A 1 183 ? 13.305 4.868 -18.717 1.00 69.62 183 SER A CA 1
ATOM 1356 C C . SER A 1 183 ? 13.279 4.201 -17.339 1.00 69.62 183 SER A C 1
ATOM 1358 O O . SER A 1 183 ? 12.716 3.121 -17.210 1.00 69.62 183 SER A O 1
ATOM 1360 N N . ASN A 1 184 ? 13.844 4.845 -16.309 1.00 76.00 184 ASN A N 1
ATOM 1361 C CA . ASN A 1 184 ? 13.980 4.282 -14.957 1.00 76.00 184 ASN A CA 1
ATOM 1362 C C . ASN A 1 184 ? 13.208 5.074 -13.884 1.00 76.00 184 ASN A C 1
ATOM 1364 O O . ASN A 1 184 ? 13.584 5.058 -12.710 1.00 76.00 184 ASN A O 1
ATOM 1368 N N . TYR A 1 185 ? 12.123 5.758 -14.267 1.00 77.44 185 TYR A N 1
ATOM 1369 C CA . TYR A 1 185 ? 11.328 6.598 -13.361 1.00 77.44 185 TYR A CA 1
ATOM 1370 C C . TYR A 1 185 ? 10.859 5.849 -12.099 1.00 77.44 185 TYR A C 1
ATOM 1372 O O . TYR A 1 185 ? 10.844 6.432 -11.013 1.00 77.44 185 TYR A O 1
ATOM 1380 N N . GLU A 1 186 ? 10.537 4.556 -12.220 1.00 78.69 186 GLU A N 1
ATOM 1381 C CA . GLU A 1 186 ? 10.157 3.687 -11.098 1.00 78.69 186 GLU A CA 1
ATOM 1382 C C . GLU A 1 186 ? 11.304 3.547 -10.090 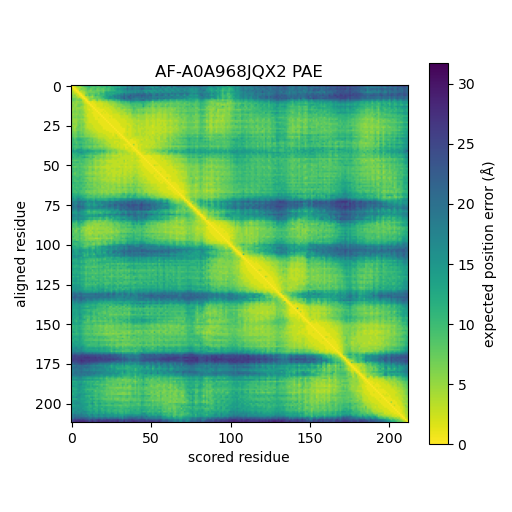1.00 78.69 186 GLU A C 1
ATOM 1384 O O . GLU A 1 186 ? 11.120 3.792 -8.899 1.00 78.69 186 GLU A O 1
ATOM 1389 N N . THR A 1 187 ? 12.513 3.231 -10.564 1.00 81.69 187 THR A N 1
ATOM 1390 C CA . THR A 1 187 ? 13.698 3.055 -9.714 1.00 81.69 187 THR A CA 1
ATOM 1391 C C . THR A 1 187 ? 14.133 4.364 -9.063 1.00 81.69 187 THR A C 1
ATOM 1393 O O . THR A 1 187 ? 14.470 4.380 -7.880 1.00 81.69 187 THR A O 1
ATOM 1396 N N . THR A 1 188 ? 14.104 5.477 -9.800 1.00 80.25 188 THR A N 1
ATOM 1397 C CA . THR A 1 188 ? 14.456 6.795 -9.256 1.00 80.25 188 THR A CA 1
ATOM 1398 C C . THR A 1 188 ? 13.460 7.234 -8.186 1.00 80.25 188 THR A C 1
ATOM 1400 O O . THR A 1 188 ? 13.871 7.685 -7.118 1.00 80.25 188 THR A O 1
ATOM 1403 N N . SER A 1 189 ? 12.160 7.047 -8.428 1.00 83.44 189 SER A N 1
ATOM 1404 C CA . SER A 1 189 ? 11.120 7.376 -7.447 1.00 83.44 189 SER A CA 1
ATOM 1405 C C . SER A 1 189 ? 11.221 6.491 -6.204 1.00 83.44 189 SER A C 1
ATOM 1407 O O . SER A 1 189 ? 11.217 7.006 -5.087 1.00 83.44 189 SER A O 1
ATOM 1409 N N . ALA A 1 190 ? 11.388 5.177 -6.384 1.00 82.50 190 ALA A N 1
ATOM 1410 C CA . ALA A 1 190 ? 11.580 4.238 -5.280 1.00 82.50 190 ALA A CA 1
ATOM 1411 C C . ALA A 1 190 ? 12.823 4.588 -4.446 1.00 82.50 190 ALA A C 1
ATOM 1413 O O . ALA A 1 190 ? 12.762 4.579 -3.218 1.00 82.50 190 ALA A O 1
ATOM 1414 N N . GLY A 1 191 ? 13.926 4.970 -5.099 1.00 86.44 191 GLY A N 1
ATOM 1415 C CA . GLY A 1 191 ? 15.148 5.415 -4.431 1.00 86.44 191 GLY A CA 1
ATOM 1416 C C . GLY A 1 191 ? 14.955 6.685 -3.600 1.00 86.44 191 GLY A C 1
ATOM 1417 O O . GLY A 1 191 ? 15.439 6.748 -2.472 1.00 86.44 191 GLY A O 1
ATOM 1418 N N . LEU A 1 192 ? 14.212 7.674 -4.108 1.00 86.12 192 LEU A N 1
ATOM 1419 C CA . LEU A 1 192 ? 13.903 8.905 -3.367 1.00 86.12 192 LEU A CA 1
ATOM 1420 C C . LEU A 1 192 ? 13.028 8.633 -2.138 1.00 86.12 192 LEU A C 1
ATOM 1422 O O . LEU A 1 192 ? 13.303 9.162 -1.062 1.00 86.12 192 LEU A O 1
ATOM 1426 N N . VAL A 1 193 ? 12.009 7.782 -2.278 1.00 85.56 193 VAL A N 1
ATOM 1427 C CA . VAL A 1 193 ? 11.141 7.386 -1.158 1.00 85.56 193 VAL A CA 1
ATOM 1428 C C . VAL A 1 193 ? 11.939 6.618 -0.101 1.00 85.56 193 VAL A C 1
ATOM 1430 O O . VAL A 1 193 ? 11.861 6.947 1.083 1.00 85.56 193 VAL A O 1
ATOM 1433 N N . ALA A 1 194 ? 12.754 5.646 -0.518 1.00 84.94 194 ALA A N 1
ATOM 1434 C CA . ALA A 1 194 ? 13.612 4.883 0.386 1.00 84.94 194 ALA A CA 1
ATOM 1435 C C . ALA 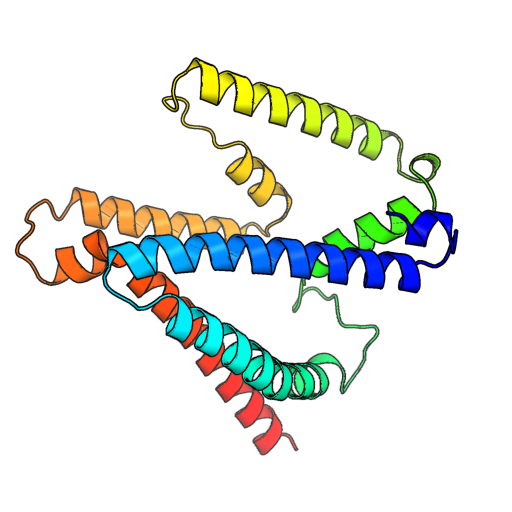A 1 194 ? 14.642 5.780 1.092 1.00 84.94 194 ALA A C 1
ATOM 1437 O O . ALA A 1 194 ? 14.819 5.680 2.305 1.00 84.94 194 ALA A O 1
ATOM 1438 N N . GLY A 1 195 ? 15.279 6.699 0.361 1.00 86.88 195 GLY A N 1
ATOM 1439 C CA . GLY A 1 195 ? 16.227 7.663 0.919 1.00 86.88 195 GLY A CA 1
ATOM 1440 C C . GLY A 1 195 ? 15.582 8.591 1.949 1.00 86.88 195 GLY A C 1
ATOM 1441 O O . GLY A 1 195 ? 16.139 8.784 3.029 1.00 86.88 195 GLY A O 1
ATOM 1442 N N . GLY A 1 196 ? 14.380 9.101 1.660 1.00 85.38 196 GLY A N 1
ATOM 1443 C CA . GLY A 1 196 ? 13.601 9.907 2.602 1.00 85.38 196 GLY A CA 1
ATOM 1444 C C . GLY A 1 196 ? 13.233 9.138 3.873 1.00 85.38 196 GLY A C 1
ATOM 1445 O O . GLY A 1 196 ? 13.380 9.669 4.974 1.00 85.38 196 GLY A O 1
ATOM 1446 N N . ALA A 1 197 ? 12.829 7.871 3.742 1.00 81.88 197 ALA A N 1
ATOM 1447 C CA . ALA A 1 197 ? 12.529 7.013 4.887 1.00 81.88 197 ALA A CA 1
ATOM 1448 C C . ALA A 1 197 ? 13.768 6.766 5.769 1.00 81.88 197 ALA A C 1
ATOM 1450 O O . ALA A 1 197 ? 13.692 6.909 6.989 1.00 81.88 197 ALA A O 1
ATOM 1451 N N . ILE A 1 198 ? 14.923 6.461 5.165 1.00 84.12 198 ILE A N 1
ATOM 1452 C CA . ILE A 1 198 ? 16.186 6.248 5.893 1.00 84.12 198 ILE A CA 1
ATOM 1453 C C . ILE A 1 198 ? 16.645 7.538 6.587 1.00 84.12 198 ILE A C 1
ATOM 1455 O O . ILE A 1 198 ? 17.027 7.499 7.757 1.00 84.12 198 ILE A O 1
ATOM 1459 N N . ALA A 1 199 ? 16.574 8.685 5.904 1.00 85.94 199 ALA A N 1
ATOM 1460 C CA . ALA A 1 199 ? 16.910 9.980 6.494 1.00 85.94 199 ALA A CA 1
ATOM 1461 C C . ALA A 1 199 ? 15.994 10.313 7.682 1.00 85.94 199 ALA A C 1
ATOM 1463 O O . ALA A 1 199 ? 16.482 10.752 8.722 1.00 85.94 199 ALA A O 1
ATOM 1464 N N . GLY A 1 200 ? 14.691 10.036 7.563 1.00 81.00 200 GLY A N 1
ATOM 1465 C CA . GLY A 1 200 ? 13.730 10.186 8.655 1.00 81.00 200 GLY A CA 1
ATOM 1466 C C . GLY A 1 200 ? 14.100 9.345 9.878 1.00 81.00 200 GLY A C 1
ATOM 1467 O O . GLY A 1 200 ? 14.143 9.870 10.988 1.00 81.00 200 GLY A O 1
ATOM 1468 N N . ILE A 1 201 ? 14.456 8.071 9.677 1.00 79.81 201 ILE A N 1
ATOM 1469 C CA . ILE A 1 201 ? 14.946 7.199 10.759 1.00 79.81 201 ILE A CA 1
ATOM 1470 C C . ILE A 1 201 ? 16.212 7.787 11.398 1.00 79.81 201 ILE A C 1
ATOM 1472 O O . ILE A 1 201 ? 16.307 7.838 12.622 1.00 79.81 201 ILE A O 1
ATOM 1476 N N . GLY A 1 202 ? 17.162 8.274 10.594 1.00 83.38 202 GLY A N 1
ATOM 1477 C CA . GLY A 1 202 ? 18.389 8.903 11.092 1.00 83.38 202 GLY A CA 1
ATOM 1478 C C . GLY A 1 202 ? 18.124 10.142 11.952 1.00 83.38 202 GLY A C 1
ATOM 1479 O O . GLY A 1 202 ? 18.705 10.274 13.028 1.00 83.38 202 GLY A O 1
ATOM 1480 N N . VAL A 1 203 ? 17.204 11.013 11.525 1.00 83.19 203 VAL A N 1
ATOM 1481 C CA . VAL A 1 203 ? 16.782 12.193 12.300 1.00 83.19 203 VAL A CA 1
ATOM 1482 C C . VAL A 1 203 ? 16.145 11.777 13.623 1.00 83.19 203 VAL A C 1
ATOM 1484 O O . VAL A 1 203 ? 16.465 12.358 14.656 1.00 83.19 203 VAL A O 1
ATOM 1487 N N . ILE A 1 204 ? 15.291 10.754 13.615 1.00 74.94 204 ILE A N 1
ATOM 1488 C CA . ILE A 1 204 ? 14.637 10.253 14.828 1.00 74.94 204 ILE A CA 1
ATOM 1489 C C . ILE A 1 204 ? 15.663 9.660 15.801 1.00 74.94 204 ILE A C 1
ATOM 1491 O O . ILE A 1 204 ? 15.627 9.965 16.990 1.00 74.94 204 ILE A O 1
ATOM 1495 N N . ILE A 1 205 ? 16.618 8.862 15.313 1.00 77.81 205 ILE A N 1
ATOM 1496 C CA . ILE A 1 205 ? 17.703 8.329 16.150 1.00 77.81 205 ILE A CA 1
ATOM 1497 C C . ILE A 1 205 ? 18.534 9.474 16.740 1.00 77.81 205 ILE A C 1
ATOM 1499 O O . ILE A 1 205 ? 18.835 9.456 17.932 1.00 77.81 205 ILE A O 1
ATOM 1503 N N . ALA A 1 206 ? 18.865 10.490 15.939 1.00 80.81 206 ALA A N 1
ATOM 1504 C CA . ALA A 1 206 ? 19.598 11.660 16.414 1.00 80.81 206 ALA A CA 1
ATOM 1505 C C . ALA A 1 206 ? 18.813 12.435 17.485 1.00 80.81 206 ALA A C 1
ATOM 1507 O O . ALA A 1 206 ? 19.389 12.825 18.495 1.00 80.81 206 ALA A O 1
ATOM 1508 N N . GLN A 1 207 ? 17.500 12.608 17.313 1.00 77.38 207 GLN A N 1
ATOM 1509 C CA . GLN A 1 207 ? 16.639 13.230 18.323 1.00 77.38 207 GLN A CA 1
ATOM 1510 C C . GLN A 1 207 ? 16.611 12.422 19.622 1.00 77.38 207 GLN A C 1
ATOM 1512 O O . GLN A 1 207 ? 16.733 13.006 20.691 1.00 77.38 207 GLN A O 1
ATOM 1517 N N . ILE A 1 208 ? 16.515 11.092 19.545 1.00 72.25 208 ILE A N 1
ATOM 1518 C CA . ILE A 1 208 ? 16.528 10.218 20.728 1.00 72.25 208 ILE A CA 1
ATOM 1519 C C . ILE A 1 208 ? 17.884 10.265 21.452 1.00 72.25 208 ILE A C 1
ATOM 1521 O O . ILE A 1 208 ? 17.908 10.209 22.676 1.00 72.25 208 ILE A O 1
ATOM 1525 N N . LEU A 1 209 ? 19.002 10.377 20.724 1.00 73.25 209 LEU A N 1
ATOM 1526 C CA . LEU A 1 209 ? 20.352 10.447 21.305 1.00 73.25 209 LEU A CA 1
ATOM 1527 C C . LEU A 1 209 ? 20.715 11.825 21.878 1.00 73.25 209 LEU A C 1
ATOM 1529 O O . LEU A 1 209 ? 21.572 11.898 22.750 1.00 73.25 209 LEU A O 1
ATOM 1533 N N . VAL A 1 210 ? 20.122 12.907 21.363 1.00 70.38 210 VAL A N 1
ATOM 1534 C CA . VAL A 1 210 ? 20.392 14.287 21.812 1.00 70.38 210 VAL A CA 1
ATOM 1535 C C . VAL A 1 210 ? 19.401 14.749 22.887 1.00 70.38 210 VAL A C 1
ATOM 1537 O O . VAL A 1 210 ? 19.753 15.587 23.712 1.00 70.38 210 VAL A O 1
ATOM 1540 N N . ALA A 1 211 ? 18.167 14.233 22.877 1.00 55.91 211 ALA A N 1
ATOM 1541 C CA . ALA A 1 211 ? 17.118 14.575 23.845 1.00 55.91 211 ALA A CA 1
ATOM 1542 C C . ALA A 1 211 ? 16.927 13.532 24.966 1.00 55.91 211 ALA A C 1
ATOM 1544 O O . ALA A 1 211 ? 16.051 13.721 25.812 1.00 55.91 211 ALA A O 1
ATOM 1545 N N . GLY A 1 212 ? 17.695 12.437 24.954 1.00 48.06 212 GLY A N 1
ATOM 1546 C CA . GLY A 1 212 ? 17.796 11.465 26.049 1.00 48.06 212 GLY A CA 1
ATOM 1547 C C . GLY A 1 212 ? 18.991 11.757 26.942 1.00 48.06 212 GLY A C 1
ATOM 1548 O O . GLY A 1 212 ? 18.858 11.515 28.161 1.00 48.06 212 GLY A O 1
#

Secondary structure (DSSP, 8-state):
-HHHHHSTT-HHHHHHHHHHHHHHHHHHHHHHHHHHHHHHTT--HHHHHHHHHHHHHHHHHHHHHHHIIIIISS-GGG-SBTTB--HHHHHHHHHHHHHHH-GGGS-HHHHHHHHHHHHHHHHHHHHHHHTTT--S--HHHHHHHHHS-HHHHHHHHHHHHHHHHHHHH---TTSHHHIIIIISHHHHHHHHHHHHHHHHHHHHHHHHHHH-

Solvent-accessible surface area (backbone atoms only — not comparable to full-atom values): 12009 Å² total; per-residue (Å²): 114,72,60,49,72,76,46,69,66,43,48,65,63,40,38,54,53,49,49,53,52,50,50,54,53,49,52,52,51,51,49,59,64,45,44,55,56,39,39,76,74,70,46,60,58,72,59,53,55,52,47,51,55,53,47,52,54,54,45,50,68,49,50,53,56,51,48,41,65,74,54,45,67,82,47,68,86,62,59,74,38,92,94,39,65,56,56,70,60,54,53,54,50,52,54,28,51,41,70,44,66,34,76,84,70,51,57,71,66,58,55,51,49,50,53,52,49,52,53,48,43,51,52,45,50,52,50,29,60,75,51,73,64,72,53,91,75,51,56,66,60,58,54,47,59,78,68,44,58,67,71,59,54,50,51,54,48,51,54,54,48,51,43,52,49,50,46,69,72,49,81,55,84,84,42,71,65,35,49,48,53,55,75,31,40,66,62,51,51,51,48,51,54,51,50,51,52,52,50,50,52,52,51,52,52,50,48,53,69,73,76,104

pLDDT: mean 78.21, std 9.41, range [48.06, 91.5]

Foldseek 3Di:
DVVCVVDAQDLVSLLVVVVVVVVVVVVVVVLVVCQPVCVVVPHDSVVVVVVVVVCVVVCCVPVVVLCCVQQVPPPVVPNPDPVHPPLVVVVSSVVSCCSRVDVVPDDPVVVVVVVVLVVVLVVVVVVCVVVVNPDPDDNVLVVVVVRDDPVVNVVVVVLVVVLVVQCVVPPDCPDPSCCVRHVVVVVNVVVVVVVVVVVVSVVSVVCVVVVD

Sequence (212 aa):
MTYGVLAPGSITTNLVTGSITSEVASNASNLLMDIKPGYMLGAKPRQQAMGHVLGIFAGALVAVPVFYFVFLRGDPAGLVNESQPFPSAIVWKAVAEVMTTGLSNLVPSARVAAVIGALLGVALELVRMRTRGRFPLSAVGIGLAFVLPFSTSFAMFLGSFLFWLAAKVSKNDKTAFHRVMVSNYETTSAGLVAGGAIAGIGVIIAQILVAG

Mean predicted aligned error: 10.5 Å

Radius of gyration: 21.76 Å; Cα contacts (8 Å, |Δi|>4): 85; chains: 1; bounding box: 50×38×54 Å